Protein AF-A0A7R7VPK9-F1 (afdb_monomer)

Nearest PDB structures (foldseek):
  4rxa-assembly1_A-2  TM=9.211E-01  e=7.173E-10  Homo sapiens
  7bux-assembly1_A  TM=9.572E-01  e=1.278E-08  Eucommia ulmoides
  4kk2-assembly1_A  TM=9.543E-01  e=2.099E-08  Artemisia spiciformis
  5jv2-assembly1_F-2  TM=8.846E-01  e=5.494E-09  Homo sapiens
  4kk2-assembly1_B  TM=9.151E-01  e=2.561E-08  Artemisia spiciformis

Foldseek 3Di:
DVLVVVLVVVLVVLLVVVLVVCVVVVHDPVVNVVLSVLSVVLLPLDPLVQLVCLLCVCVVPPPDDDDPLVSSVSSLLSVLVSLLVSLVVLVVCVVVVNQDDSRHGRQLPDDPRPPVSNVSSVVSLVSSLVSLCVSPVVPPCSVVSVVVSVVVNVVVVVVVVVVVVDDPVNVPPPDVVPDDD

Secondary structure (DSSP, 8-state):
-HHHHHHHHHHHHHHHHHHHHHHHTT--HHHHHHHHHHHHHHHTT---HHHHHHHHSHHHH-SSPPPHHHHHHHHHHHHHHHHHHHHHHHHHHHHTT--EETTEE-GGGSTTTGGGHHHHHHHHHHHHHHHHHHHHTTSTTHHHHHHHHHHHHHHHHHHHHHHHH--HHHHTTSSGGGS--

Structure (mmCIF, N/CA/C/O backbone):
data_AF-A0A7R7VPK9-F1
#
_entry.id   AF-A0A7R7VPK9-F1
#
loop_
_atom_site.group_PDB
_atom_site.id
_atom_site.type_symbol
_atom_site.label_atom_id
_atom_site.label_alt_id
_atom_site.label_comp_id
_atom_site.label_asym_id
_atom_site.label_entity_id
_atom_site.label_seq_id
_atom_site.pdbx_PDB_ins_code
_atom_site.Cartn_x
_atom_site.Cartn_y
_atom_site.Cartn_z
_atom_site.occupancy
_atom_site.B_iso_or_equiv
_atom_site.auth_seq_id
_atom_site.auth_comp_id
_atom_site.auth_asym_id
_atom_site.auth_atom_id
_atom_site.pdbx_PDB_model_num
ATOM 1 N N . MET A 1 1 ? 5.992 18.760 11.614 1.00 48.91 1 MET A N 1
ATOM 2 C CA . MET A 1 1 ? 7.111 17.808 11.771 1.00 48.91 1 MET A CA 1
ATOM 3 C C . MET A 1 1 ? 6.667 16.574 12.546 1.00 48.91 1 MET A C 1
ATOM 5 O O . MET A 1 1 ? 6.614 15.535 11.913 1.00 48.91 1 MET A O 1
ATOM 9 N N . ALA A 1 2 ? 6.176 16.686 13.790 1.00 61.06 2 ALA A N 1
ATOM 10 C CA . ALA A 1 2 ? 5.715 15.530 14.583 1.00 61.06 2 ALA A CA 1
ATOM 11 C C . ALA A 1 2 ? 4.715 14.589 13.867 1.00 61.06 2 ALA A C 1
ATOM 13 O O . ALA A 1 2 ? 4.959 13.395 13.783 1.00 61.06 2 ALA A O 1
ATOM 14 N N . ALA A 1 3 ? 3.642 15.107 13.252 1.00 64.94 3 ALA A N 1
ATOM 15 C CA . ALA A 1 3 ? 2.649 14.261 12.565 1.00 64.94 3 ALA A CA 1
ATOM 16 C C . ALA A 1 3 ? 3.211 13.465 11.363 1.00 64.94 3 ALA A C 1
ATOM 18 O O . ALA A 1 3 ? 2.730 12.374 11.070 1.00 64.94 3 ALA A O 1
ATOM 19 N N . LEU A 1 4 ? 4.237 13.990 10.679 1.00 68.56 4 LEU A N 1
ATOM 20 C CA . LEU A 1 4 ? 4.916 13.295 9.576 1.00 68.56 4 LEU A CA 1
ATOM 21 C C . LEU A 1 4 ? 5.831 12.186 10.099 1.00 68.56 4 LEU A C 1
ATOM 23 O O . LEU A 1 4 ? 5.871 11.111 9.512 1.00 68.56 4 LEU A O 1
ATOM 27 N N . GLU A 1 5 ? 6.526 12.430 11.210 1.00 74.06 5 GLU A N 1
ATOM 28 C CA . GLU A 1 5 ? 7.356 11.424 11.880 1.00 74.06 5 GLU A CA 1
ATOM 29 C C . GLU A 1 5 ? 6.496 10.271 12.401 1.00 74.06 5 GLU A C 1
ATOM 31 O O . GLU A 1 5 ? 6.823 9.108 12.185 1.00 74.06 5 GLU A O 1
ATOM 36 N N . THR A 1 6 ? 5.345 10.576 13.007 1.00 82.06 6 THR A N 1
ATOM 37 C CA . THR A 1 6 ? 4.419 9.545 13.488 1.00 82.06 6 THR A CA 1
ATOM 38 C C . THR A 1 6 ? 3.748 8.787 12.340 1.00 82.06 6 THR A C 1
ATOM 40 O O . THR A 1 6 ? 3.498 7.591 12.463 1.00 82.06 6 THR A O 1
ATOM 43 N N . PHE A 1 7 ? 3.474 9.448 11.208 1.00 87.56 7 PHE A N 1
ATOM 44 C CA . PHE A 1 7 ? 3.002 8.763 10.004 1.00 87.56 7 PHE A CA 1
ATOM 45 C C . PHE A 1 7 ? 4.088 7.836 9.450 1.00 87.56 7 PHE A C 1
ATOM 47 O O . PHE A 1 7 ? 3.812 6.672 9.192 1.00 87.56 7 PHE A O 1
ATOM 54 N N . ALA A 1 8 ? 5.337 8.293 9.342 1.00 86.94 8 ALA A N 1
ATOM 55 C CA . ALA A 1 8 ? 6.449 7.452 8.905 1.00 86.94 8 ALA A CA 1
ATOM 56 C C . ALA A 1 8 ? 6.682 6.246 9.835 1.00 86.94 8 ALA A C 1
ATOM 58 O O . ALA A 1 8 ? 6.931 5.152 9.339 1.00 86.94 8 ALA A O 1
ATOM 59 N N . ALA A 1 9 ? 6.538 6.410 11.154 1.00 91.06 9 ALA A N 1
ATOM 60 C CA . ALA A 1 9 ? 6.645 5.309 12.115 1.00 91.06 9 ALA A CA 1
ATOM 61 C C . ALA A 1 9 ? 5.588 4.215 11.874 1.00 91.06 9 ALA A C 1
ATOM 63 O O . ALA A 1 9 ? 5.924 3.031 11.864 1.00 91.06 9 ALA A O 1
ATOM 64 N N . THR A 1 10 ? 4.344 4.605 11.569 1.00 95.06 10 THR A N 1
ATOM 65 C CA . THR A 1 10 ? 3.265 3.657 11.245 1.00 95.06 10 THR A CA 1
ATOM 66 C C . THR A 1 10 ? 3.590 2.794 10.019 1.00 95.06 10 THR A C 1
ATOM 68 O O . THR A 1 10 ? 3.176 1.641 9.970 1.00 95.06 10 THR A O 1
ATOM 71 N N . ARG A 1 11 ? 4.393 3.275 9.058 1.00 95.00 11 ARG A N 1
ATOM 72 C CA . ARG A 1 11 ? 4.870 2.437 7.937 1.00 95.00 11 ARG A CA 1
ATOM 73 C C . ARG A 1 11 ? 5.648 1.226 8.438 1.00 95.00 11 ARG A C 1
ATOM 75 O O . ARG A 1 11 ? 5.372 0.102 8.032 1.00 95.00 11 ARG A O 1
ATOM 82 N N . SER A 1 12 ? 6.636 1.479 9.293 1.00 94.88 12 SER A N 1
ATOM 83 C CA . SER A 1 12 ? 7.533 0.449 9.809 1.00 94.88 12 SER A CA 1
ATOM 84 C C . SER A 1 12 ? 6.770 -0.578 10.638 1.00 94.88 12 SER A C 1
ATOM 86 O O . SER A 1 12 ? 7.021 -1.771 10.504 1.00 94.88 12 SER A O 1
ATOM 88 N N . GLU A 1 13 ? 5.801 -0.121 11.435 1.00 96.69 13 GLU A N 1
ATOM 89 C CA . GLU A 1 13 ? 4.897 -0.987 12.198 1.00 96.69 13 GLU A CA 1
ATOM 90 C C . GLU A 1 13 ? 4.108 -1.916 11.263 1.00 96.69 13 GLU A C 1
ATOM 92 O O . GLU A 1 13 ? 4.185 -3.133 11.404 1.00 96.69 13 GLU A O 1
ATOM 97 N N . LEU A 1 14 ? 3.429 -1.368 10.249 1.00 98.19 14 LEU A N 1
ATOM 98 C CA . LEU A 1 14 ? 2.628 -2.163 9.311 1.00 98.19 14 LEU A CA 1
ATOM 99 C C . LEU A 1 14 ? 3.476 -3.160 8.508 1.00 98.19 14 LEU A C 1
ATOM 101 O O . LEU A 1 14 ? 3.031 -4.272 8.235 1.00 98.19 14 LEU A O 1
ATOM 105 N N . PHE A 1 15 ? 4.699 -2.788 8.122 1.00 97.81 15 PHE A N 1
ATOM 106 C CA . PHE A 1 15 ? 5.584 -3.684 7.372 1.00 97.81 15 PHE A CA 1
ATOM 107 C C . PHE A 1 15 ? 6.085 -4.832 8.253 1.00 97.81 15 PHE A C 1
ATOM 109 O O . PHE A 1 15 ? 6.127 -5.971 7.790 1.00 97.81 15 PHE A O 1
ATOM 116 N N . ALA A 1 16 ? 6.393 -4.557 9.523 1.00 98.06 16 ALA A N 1
ATOM 117 C CA . ALA A 1 16 ? 6.754 -5.588 10.491 1.00 98.06 16 ALA A CA 1
ATOM 118 C C . ALA A 1 16 ? 5.592 -6.563 10.746 1.00 98.06 16 ALA A C 1
ATOM 120 O O . ALA A 1 16 ? 5.808 -7.769 10.798 1.00 98.06 16 ALA A O 1
ATOM 121 N N . GLU A 1 17 ? 4.353 -6.071 10.830 1.00 98.19 17 GLU A N 1
ATOM 122 C CA . GLU A 1 17 ? 3.171 -6.934 10.968 1.00 98.19 17 GLU A CA 1
ATOM 123 C C . GLU A 1 17 ? 2.951 -7.841 9.753 1.00 98.19 17 GLU A C 1
ATOM 125 O O . GLU A 1 17 ? 2.582 -9.006 9.906 1.00 98.19 17 GLU A O 1
ATOM 130 N N . LEU A 1 18 ? 3.167 -7.318 8.541 1.00 98.31 18 LEU A N 1
ATOM 131 C CA . LEU A 1 18 ? 3.084 -8.113 7.315 1.00 98.31 18 LEU A CA 1
ATOM 132 C C . LEU A 1 18 ? 4.190 -9.168 7.258 1.00 98.31 18 LEU A C 1
ATOM 134 O O . LEU A 1 18 ? 3.923 -10.303 6.868 1.00 98.31 18 LEU A O 1
ATOM 138 N N . GLN A 1 19 ? 5.411 -8.813 7.663 1.00 98.19 19 GLN A N 1
ATOM 139 C CA . GLN A 1 19 ? 6.509 -9.765 7.782 1.00 98.19 19 GLN A CA 1
ATOM 140 C C . GLN A 1 19 ? 6.151 -10.892 8.758 1.00 98.19 19 GLN A C 1
ATOM 142 O O . GLN A 1 19 ? 6.218 -12.060 8.380 1.00 98.19 19 GLN A O 1
ATOM 147 N N . GLU A 1 20 ? 5.715 -10.546 9.971 1.00 98.19 20 GLU A N 1
ATOM 148 C CA . GLU A 1 20 ? 5.345 -11.505 11.014 1.00 98.19 20 GLU A CA 1
ATOM 149 C C . GLU A 1 20 ? 4.245 -12.468 10.533 1.00 98.19 20 GLU A C 1
ATOM 151 O O . GLU A 1 20 ? 4.371 -13.685 10.680 1.00 98.19 20 GLU A O 1
ATOM 156 N N . ASP A 1 21 ? 3.178 -11.955 9.909 1.00 97.19 21 ASP A N 1
ATOM 157 C CA . ASP A 1 21 ? 2.086 -12.790 9.390 1.00 97.19 21 ASP A CA 1
ATOM 158 C C . ASP A 1 21 ? 2.572 -13.747 8.283 1.00 97.19 21 ASP A C 1
ATOM 160 O O . ASP A 1 21 ? 2.183 -14.919 8.256 1.00 97.19 21 ASP A O 1
ATOM 164 N N . LEU A 1 22 ? 3.466 -13.298 7.397 1.00 97.38 22 LEU A N 1
ATOM 165 C CA . LEU A 1 22 ? 4.027 -14.153 6.348 1.00 97.38 22 LEU A CA 1
ATOM 166 C C . LEU A 1 22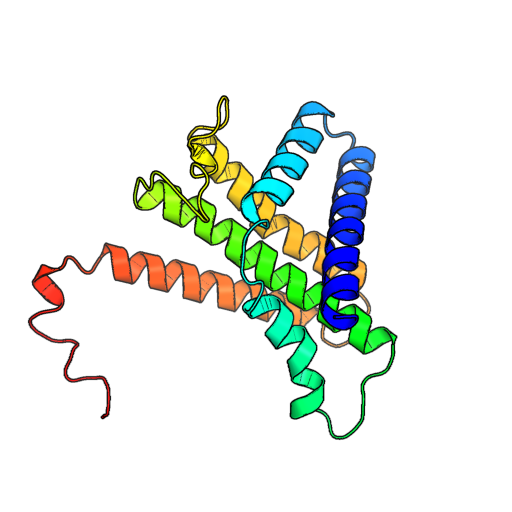 ? 4.966 -15.231 6.903 1.00 97.38 22 LEU A C 1
ATOM 168 O O . LEU A 1 22 ? 4.924 -16.366 6.413 1.00 97.38 22 LEU A O 1
ATOM 172 N N . GLU A 1 23 ? 5.767 -14.906 7.919 1.00 97.94 23 GLU A N 1
ATOM 173 C CA . GLU A 1 23 ? 6.622 -15.858 8.637 1.00 97.94 23 GLU A CA 1
ATOM 174 C C . GLU A 1 23 ? 5.777 -16.926 9.344 1.00 97.94 23 GLU A C 1
ATOM 176 O O . GLU A 1 23 ? 6.035 -18.120 9.193 1.00 97.94 23 GLU A O 1
ATOM 181 N N . GLN A 1 24 ? 4.705 -16.523 10.034 1.00 97.44 24 GLN A N 1
ATOM 182 C CA . GLN A 1 24 ? 3.784 -17.440 10.720 1.00 97.44 24 GLN A CA 1
ATOM 183 C C . GLN A 1 24 ? 3.061 -18.396 9.760 1.00 97.44 24 GLN A C 1
ATOM 185 O O . GLN A 1 24 ? 2.730 -19.522 10.130 1.00 97.44 24 GLN A O 1
ATOM 190 N N . ARG A 1 25 ? 2.843 -17.980 8.508 1.00 96.38 25 ARG A N 1
ATOM 191 C CA . ARG A 1 25 ? 2.301 -18.839 7.440 1.00 96.38 25 ARG A CA 1
ATOM 192 C C . ARG A 1 25 ? 3.329 -19.803 6.842 1.00 96.38 25 ARG A C 1
ATOM 194 O O . ARG A 1 25 ? 2.959 -20.607 5.990 1.00 96.38 25 ARG A O 1
ATOM 201 N N . GLY A 1 26 ? 4.595 -19.727 7.254 1.00 97.19 26 GLY A N 1
ATOM 202 C CA . GLY A 1 26 ? 5.671 -20.578 6.749 1.00 97.19 26 GLY A CA 1
ATOM 203 C C . GLY A 1 26 ? 6.147 -20.203 5.345 1.00 97.19 26 GLY A C 1
ATOM 204 O O . GLY A 1 26 ? 6.626 -21.071 4.614 1.00 97.19 26 GLY A O 1
ATOM 205 N N . ASN A 1 27 ? 6.001 -18.936 4.936 1.00 96.94 27 ASN A N 1
ATOM 206 C CA . ASN A 1 27 ? 6.508 -18.502 3.635 1.00 96.94 27 ASN A CA 1
ATOM 207 C C . ASN A 1 27 ? 8.048 -18.529 3.605 1.00 96.94 27 ASN A C 1
ATOM 209 O O . ASN A 1 27 ? 8.688 -18.166 4.594 1.00 96.94 27 ASN A O 1
ATOM 213 N N . PRO A 1 28 ? 8.671 -18.899 2.470 1.00 97.44 28 PRO A N 1
ATOM 214 C CA . PRO A 1 28 ? 10.121 -18.830 2.317 1.00 97.44 28 PRO A CA 1
ATOM 215 C C . PRO A 1 28 ? 10.658 -17.411 2.539 1.00 97.44 28 PRO A C 1
ATOM 217 O O . PRO A 1 28 ? 10.110 -16.451 1.994 1.00 97.44 28 PRO A O 1
ATOM 220 N N . SER A 1 29 ? 11.780 -17.283 3.252 1.00 96.81 29 SER A N 1
ATOM 221 C CA . SER A 1 29 ? 12.403 -15.986 3.573 1.00 96.81 29 SER A CA 1
ATOM 222 C C . SER A 1 29 ? 12.708 -15.131 2.339 1.00 96.81 29 SER A C 1
ATOM 224 O O . SER A 1 29 ? 12.559 -13.915 2.387 1.00 96.81 29 SER A O 1
ATOM 226 N N . VAL A 1 30 ? 13.059 -15.756 1.211 1.00 96.25 30 VAL A N 1
ATOM 227 C CA . VAL A 1 30 ? 13.284 -15.064 -0.070 1.00 96.25 30 VAL A CA 1
ATOM 228 C C . VAL A 1 30 ? 12.026 -14.352 -0.585 1.00 96.25 30 VAL A C 1
ATOM 230 O O . VAL A 1 30 ? 12.120 -13.234 -1.088 1.00 96.25 30 VAL A O 1
ATOM 233 N N . ASN A 1 31 ? 10.842 -14.946 -0.408 1.00 96.00 31 ASN A N 1
ATOM 234 C CA . ASN A 1 31 ? 9.578 -14.342 -0.838 1.00 96.00 31 ASN A CA 1
ATOM 235 C C . ASN A 1 31 ? 9.186 -13.184 0.083 1.00 96.00 31 ASN A C 1
ATOM 237 O O . ASN A 1 31 ? 8.704 -12.157 -0.388 1.00 96.00 31 ASN A O 1
ATOM 241 N N . ILE A 1 32 ? 9.427 -13.343 1.388 1.00 98.00 32 ILE A N 1
ATOM 242 C CA . ILE A 1 32 ? 9.186 -12.297 2.385 1.00 98.00 32 ILE A CA 1
ATOM 243 C C . ILE A 1 32 ? 10.104 -11.102 2.114 1.00 98.00 32 ILE A C 1
ATOM 245 O O . ILE A 1 32 ? 9.615 -9.983 1.997 1.00 98.00 32 ILE A O 1
ATOM 249 N N . SER A 1 33 ? 11.407 -11.343 1.919 1.00 97.69 33 SER A N 1
ATOM 250 C CA . SER A 1 33 ? 12.382 -10.299 1.579 1.00 97.69 33 SER A CA 1
ATOM 251 C C . SER A 1 33 ? 11.965 -9.545 0.323 1.00 97.69 33 SER A C 1
ATOM 253 O O . SER A 1 33 ? 11.854 -8.326 0.358 1.00 97.69 33 SER A O 1
ATOM 255 N N . ARG A 1 34 ? 11.631 -10.261 -0.760 1.00 97.25 34 ARG A N 1
ATOM 256 C CA . ARG A 1 34 ? 11.180 -9.637 -2.009 1.00 97.25 34 ARG A CA 1
ATOM 257 C C . ARG A 1 34 ? 9.951 -8.750 -1.802 1.00 97.25 34 ARG A C 1
ATOM 259 O O . ARG A 1 34 ? 9.875 -7.660 -2.366 1.00 97.25 34 ARG A O 1
ATOM 266 N N . PHE A 1 35 ? 8.981 -9.213 -1.018 1.00 98.06 35 PHE A N 1
ATOM 267 C CA . PHE A 1 35 ? 7.777 -8.436 -0.751 1.00 98.06 35 PHE A CA 1
ATOM 268 C C . PHE A 1 35 ? 8.080 -7.169 0.063 1.00 98.06 35 PHE A C 1
ATOM 270 O O . PHE A 1 35 ? 7.563 -6.102 -0.265 1.00 98.06 35 PHE A O 1
ATOM 277 N N . LEU A 1 36 ? 8.960 -7.254 1.064 1.00 98.25 36 LEU A N 1
ATOM 278 C CA . LEU A 1 36 ? 9.413 -6.099 1.847 1.00 98.25 36 LEU A CA 1
ATOM 279 C C . LEU A 1 36 ? 10.230 -5.104 1.009 1.00 98.25 36 LEU A C 1
ATOM 281 O O . LEU A 1 36 ? 10.053 -3.890 1.155 1.00 98.25 36 LEU A O 1
ATOM 285 N N . ASP A 1 37 ? 11.065 -5.599 0.094 1.00 97.75 37 ASP A N 1
ATOM 286 C CA . ASP A 1 37 ? 11.809 -4.774 -0.860 1.00 97.75 37 ASP A CA 1
ATOM 287 C C . ASP A 1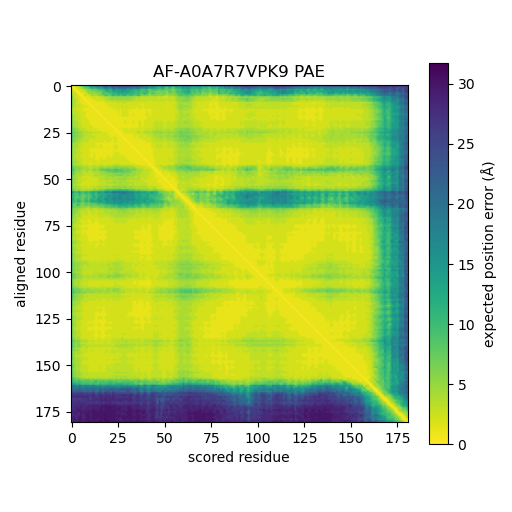 37 ? 10.847 -4.030 -1.794 1.00 97.75 37 ASP A C 1
ATOM 289 O O . ASP A 1 37 ? 10.978 -2.819 -1.983 1.00 97.75 37 ASP A O 1
ATOM 293 N N . CYS A 1 38 ? 9.821 -4.719 -2.308 1.00 98.06 38 CYS A N 1
ATOM 294 C CA . CYS A 1 38 ? 8.779 -4.113 -3.135 1.00 98.06 38 CYS A CA 1
ATOM 295 C C . CYS A 1 38 ? 7.998 -3.037 -2.367 1.00 98.06 38 CYS A C 1
ATOM 297 O O . CYS A 1 38 ? 7.872 -1.903 -2.839 1.00 98.06 38 CYS A O 1
ATOM 299 N N . LEU A 1 39 ? 7.516 -3.360 -1.161 1.00 97.75 39 LEU A N 1
ATOM 300 C CA . LEU A 1 39 ? 6.830 -2.423 -0.268 1.00 97.75 39 LEU A CA 1
ATOM 301 C C . LEU A 1 39 ? 7.670 -1.162 -0.048 1.00 97.75 39 LEU A C 1
ATOM 303 O O . LEU A 1 39 ? 7.169 -0.043 -0.161 1.00 97.75 39 LEU A O 1
ATOM 307 N N . THR A 1 40 ? 8.962 -1.332 0.217 1.00 96.31 40 THR A N 1
ATOM 308 C CA . THR A 1 40 ? 9.898 -0.236 0.473 1.00 96.31 40 THR A CA 1
ATOM 309 C C . THR A 1 40 ? 10.138 0.608 -0.771 1.00 96.31 40 THR A C 1
ATOM 311 O O . THR A 1 40 ? 9.920 1.820 -0.746 1.00 96.31 40 THR A O 1
ATOM 314 N N . ALA A 1 41 ? 10.517 -0.018 -1.882 1.00 96.31 41 ALA A N 1
ATOM 315 C CA . ALA A 1 41 ? 10.851 0.684 -3.114 1.00 96.31 41 ALA A CA 1
ATOM 316 C C . ALA A 1 41 ? 9.661 1.470 -3.690 1.00 96.31 41 ALA A C 1
ATOM 318 O O . ALA A 1 41 ? 9.841 2.576 -4.202 1.00 96.31 41 ALA A O 1
ATOM 319 N N . THR A 1 42 ? 8.444 0.929 -3.589 1.00 96.50 42 THR A N 1
ATOM 320 C CA . THR A 1 42 ? 7.245 1.506 -4.224 1.00 96.50 42 THR A CA 1
ATOM 321 C C . THR A 1 42 ? 6.548 2.568 -3.369 1.00 96.50 42 THR A C 1
ATOM 323 O O . THR A 1 42 ? 5.845 3.435 -3.900 1.00 96.50 42 THR A O 1
ATOM 326 N N . THR A 1 43 ? 6.779 2.580 -2.054 1.00 95.06 43 THR A N 1
ATOM 327 C CA . THR A 1 43 ? 6.194 3.578 -1.139 1.00 95.06 43 THR A CA 1
ATOM 328 C C . THR A 1 43 ? 7.148 4.725 -0.791 1.00 95.06 43 THR A C 1
ATOM 330 O O . THR A 1 43 ? 6.708 5.776 -0.326 1.00 95.06 43 THR A O 1
ATOM 333 N N . GLU A 1 44 ? 8.442 4.598 -1.089 1.00 91.12 44 GLU A N 1
ATOM 334 C CA . GLU A 1 44 ? 9.429 5.653 -0.849 1.00 91.12 44 GLU A CA 1
ATOM 335 C C . GLU A 1 44 ? 9.445 6.767 -1.898 1.00 91.12 44 GLU A C 1
ATOM 337 O O . GLU A 1 44 ? 9.012 6.609 -3.042 1.00 91.12 44 GLU A O 1
ATOM 342 N N . GLY A 1 45 ? 9.964 7.933 -1.495 1.00 85.88 45 GLY A N 1
ATOM 343 C CA . GLY A 1 45 ? 10.174 9.091 -2.372 1.00 85.88 45 GLY A CA 1
ATOM 344 C C . GLY A 1 45 ? 8.891 9.797 -2.824 1.00 85.88 45 GLY A C 1
ATOM 345 O O . GLY A 1 45 ? 8.948 10.737 -3.616 1.00 85.88 45 GLY A O 1
ATOM 346 N N . GLY A 1 46 ? 7.724 9.344 -2.362 1.00 84.12 46 GLY A N 1
ATOM 347 C CA . GLY A 1 46 ? 6.445 10.000 -2.604 1.00 84.12 46 GLY A CA 1
ATOM 348 C C . GLY A 1 46 ? 6.252 11.230 -1.716 1.00 84.12 46 GLY A C 1
ATOM 349 O O . GLY A 1 46 ? 6.845 11.349 -0.649 1.00 84.12 46 GLY A O 1
ATOM 350 N N . LYS A 1 47 ? 5.361 12.136 -2.135 1.00 86.94 47 LYS A N 1
ATOM 351 C CA . LYS A 1 47 ? 4.931 13.279 -1.305 1.00 86.94 47 LYS A CA 1
ATOM 352 C C . LYS A 1 47 ? 4.014 12.860 -0.145 1.00 86.94 47 LYS A C 1
ATOM 354 O O . LY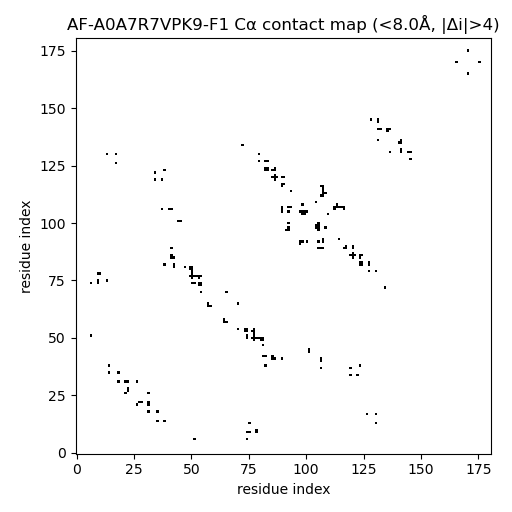S A 1 47 ? 3.757 13.670 0.734 1.00 86.94 47 LYS A O 1
ATOM 359 N N . LEU A 1 48 ? 3.491 11.628 -0.188 1.00 89.88 48 LEU A N 1
ATOM 360 C CA . LEU A 1 48 ? 2.538 11.054 0.772 1.00 89.88 48 LEU A CA 1
ATOM 361 C C . LEU A 1 48 ? 1.255 11.885 0.953 1.00 89.88 48 LEU A C 1
ATOM 363 O O . LEU A 1 48 ? 0.575 11.799 1.972 1.00 89.88 48 LEU A O 1
ATOM 367 N N . ASN A 1 49 ? 0.924 12.727 -0.033 1.00 89.81 49 ASN A N 1
ATOM 368 C CA . ASN A 1 49 ? -0.199 13.657 0.066 1.00 89.81 49 ASN A CA 1
ATOM 369 C C . ASN A 1 49 ? -1.530 12.927 0.272 1.00 89.81 49 ASN A C 1
ATOM 371 O O . ASN A 1 49 ? -2.380 13.449 0.982 1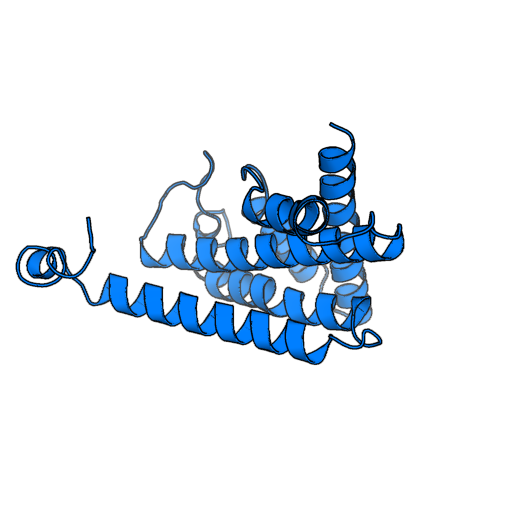.00 89.81 49 ASN A O 1
ATOM 375 N N . ARG A 1 50 ? -1.725 11.745 -0.333 1.00 91.62 50 ARG A N 1
ATOM 376 C CA . ARG A 1 50 ? -2.997 11.019 -0.225 1.00 91.62 50 ARG A CA 1
ATOM 377 C C . ARG A 1 50 ? -3.185 10.495 1.195 1.00 91.62 50 ARG A C 1
ATOM 379 O O . ARG A 1 50 ? -4.209 10.779 1.807 1.00 91.62 50 ARG A O 1
ATOM 386 N N . GLY A 1 51 ? -2.169 9.833 1.742 1.00 91.94 51 GLY A N 1
ATOM 387 C CA . GLY A 1 51 ? -2.174 9.343 3.116 1.00 91.94 51 GLY A CA 1
ATOM 388 C C . GLY A 1 51 ? -2.266 10.471 4.144 1.00 91.94 51 GLY A C 1
ATOM 389 O O . GLY A 1 51 ? -3.085 10.408 5.057 1.00 91.94 51 GLY A O 1
ATOM 390 N N . ILE A 1 52 ? -1.504 11.555 3.965 1.00 90.75 52 ILE A N 1
ATOM 391 C CA . ILE A 1 52 ? -1.548 12.720 4.862 1.00 90.75 52 ILE A CA 1
ATOM 392 C C . ILE A 1 52 ? -2.924 13.396 4.834 1.00 90.75 52 ILE A C 1
ATOM 394 O O . ILE A 1 52 ? -3.385 13.860 5.875 1.00 90.75 52 ILE A O 1
ATOM 398 N N . THR A 1 53 ? -3.593 13.458 3.679 1.00 91.00 53 THR A N 1
ATOM 399 C CA . THR A 1 53 ? -4.956 14.000 3.595 1.00 91.00 53 THR A CA 1
ATOM 400 C C . THR A 1 53 ? -5.940 13.175 4.418 1.00 91.00 53 THR A C 1
ATOM 402 O O . THR A 1 53 ? -6.761 13.770 5.107 1.00 91.00 53 THR A O 1
ATOM 405 N N . VAL A 1 54 ? -5.826 11.840 4.430 1.00 90.75 54 VAL A N 1
ATOM 406 C CA . VAL A 1 54 ? -6.660 10.985 5.297 1.00 90.75 54 VAL A CA 1
ATOM 407 C C . VAL A 1 54 ? -6.436 11.327 6.769 1.00 90.75 54 VAL A C 1
ATOM 409 O O . VAL A 1 54 ? -7.396 11.541 7.500 1.00 90.75 54 VAL A O 1
ATOM 412 N N . VAL A 1 55 ? -5.175 11.463 7.191 1.00 88.56 55 VAL A N 1
ATOM 413 C CA . VAL A 1 55 ? -4.832 11.816 8.581 1.00 88.56 55 VAL A CA 1
ATOM 414 C C . VAL A 1 55 ? -5.323 13.211 8.961 1.00 88.56 55 VAL A C 1
ATOM 416 O O . VAL A 1 55 ? -5.597 13.449 10.125 1.00 88.56 55 VAL A O 1
ATOM 419 N N . LYS A 1 56 ? -5.419 14.140 8.005 1.00 85.88 56 LYS A N 1
ATOM 420 C CA . LYS A 1 56 ? -5.869 15.519 8.251 1.00 85.88 56 LYS A CA 1
ATOM 421 C C . LYS A 1 56 ? -7.377 15.722 8.125 1.00 85.88 56 LYS A C 1
ATOM 423 O O . LYS A 1 56 ? -7.853 16.814 8.432 1.00 85.88 56 LYS A O 1
ATOM 428 N N . ALA A 1 57 ? -8.107 14.734 7.612 1.00 80.44 57 ALA A N 1
ATOM 429 C CA . ALA A 1 57 ? -9.535 14.862 7.3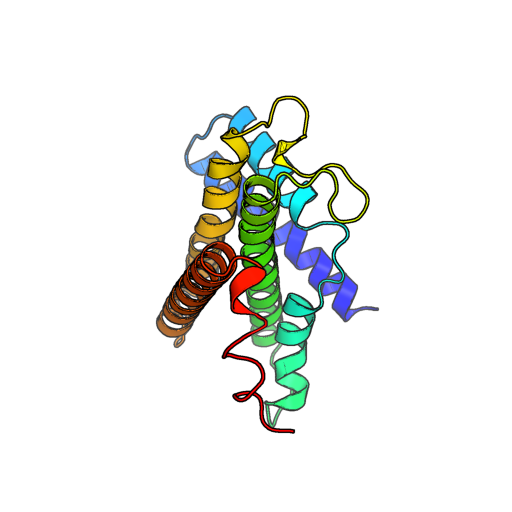45 1.00 80.44 57 ALA A CA 1
ATOM 430 C C . ALA A 1 57 ? -10.327 15.128 8.635 1.00 80.44 57 ALA A C 1
ATOM 432 O O . ALA A 1 57 ? -11.308 15.864 8.622 1.00 80.44 57 ALA A O 1
ATOM 433 N N . ASP A 1 58 ? -9.862 14.600 9.762 1.00 72.94 58 ASP A N 1
ATOM 434 C CA . ASP A 1 58 ? -10.484 14.766 11.071 1.00 72.94 58 ASP A CA 1
ATOM 435 C C . ASP A 1 58 ? -10.501 16.214 11.592 1.00 72.94 58 ASP A C 1
ATOM 437 O O . ASP A 1 58 ? -11.542 16.673 12.055 1.00 72.94 58 ASP A O 1
ATOM 441 N N . TYR A 1 59 ? -9.406 16.965 11.447 1.00 65.19 59 TYR A N 1
ATOM 442 C CA . TYR A 1 59 ? -9.283 18.363 11.871 1.00 65.19 59 TYR A CA 1
ATOM 443 C C . TYR A 1 59 ? -10.273 19.283 11.152 1.00 65.19 59 TYR A C 1
ATOM 445 O O . TYR A 1 59 ? -10.516 20.398 11.609 1.00 65.19 59 TYR A O 1
ATOM 453 N N . VAL A 1 60 ? -10.799 18.839 10.009 1.00 71.44 60 VAL A N 1
ATOM 454 C CA . VAL A 1 60 ? -11.740 19.597 9.182 1.00 71.44 60 VAL A CA 1
ATOM 455 C C . VAL A 1 60 ? -13.168 19.076 9.337 1.00 71.44 60 VAL A C 1
ATOM 457 O O . VAL A 1 60 ? -14.107 19.867 9.302 1.00 71.44 60 VAL A O 1
ATOM 460 N N . LEU A 1 61 ? -13.345 17.761 9.480 1.00 76.62 61 LEU A N 1
ATOM 461 C CA . LEU A 1 61 ? -14.655 17.112 9.400 1.00 76.62 61 LEU A CA 1
ATOM 462 C C . LEU A 1 61 ? -15.276 16.794 10.762 1.00 76.62 61 LEU A C 1
ATOM 464 O O . LEU A 1 61 ? -16.493 16.616 10.829 1.00 76.62 61 LEU A O 1
ATOM 468 N N . LEU A 1 62 ? -14.484 16.701 11.835 1.00 73.56 62 LEU A N 1
ATOM 469 C CA . LEU A 1 62 ? -14.996 16.341 13.153 1.00 73.56 62 LEU A CA 1
ATOM 470 C C . LEU A 1 62 ? -15.219 17.580 14.034 1.00 73.56 62 LEU A C 1
ATOM 472 O O . LEU A 1 62 ? -14.374 18.473 14.083 1.00 73.56 62 LEU A O 1
ATOM 476 N N . PRO A 1 63 ? -16.336 17.630 14.786 1.00 76.56 63 PRO A N 1
ATOM 477 C CA . PRO A 1 63 ? -16.618 18.731 15.706 1.00 76.56 63 PRO A CA 1
ATOM 478 C C . PRO A 1 63 ? -15.693 18.733 16.932 1.00 76.56 63 PRO A C 1
ATOM 480 O O . PRO A 1 63 ? -15.577 19.753 17.606 1.00 76.56 63 PRO A O 1
ATOM 483 N N . ASN A 1 64 ? -15.046 17.601 17.225 1.00 82.38 64 ASN A N 1
ATOM 484 C CA . ASN A 1 64 ? -14.114 17.430 18.332 1.00 82.38 64 ASN A CA 1
ATOM 485 C C . ASN A 1 64 ? -12.784 16.860 17.820 1.00 82.38 64 ASN A C 1
ATOM 487 O O . ASN A 1 64 ? -12.792 16.108 16.842 1.00 82.38 64 ASN A O 1
ATOM 491 N N . PRO A 1 65 ? -11.658 17.150 18.498 1.00 80.81 65 PRO A N 1
ATOM 492 C CA . PRO A 1 65 ? -10.398 16.473 18.229 1.00 80.81 65 PRO A CA 1
ATOM 493 C C . PRO A 1 65 ? -10.548 14.952 18.392 1.00 80.81 65 PRO A C 1
ATOM 495 O O . PRO A 1 65 ? -11.222 14.516 19.331 1.00 80.81 65 PRO A O 1
ATOM 498 N N . PRO A 1 66 ? -9.907 14.143 17.538 1.00 82.69 66 PRO A N 1
ATOM 499 C CA . PRO A 1 66 ? -9.958 12.695 17.665 1.00 82.69 66 PRO A CA 1
ATOM 500 C C . PRO A 1 66 ? -9.273 12.209 18.930 1.00 82.69 66 PRO A C 1
ATOM 502 O O . PRO A 1 66 ? -8.290 12.772 19.423 1.00 82.69 66 PRO A O 1
ATOM 505 N N . THR A 1 67 ? -9.747 11.072 19.406 1.00 88.81 67 THR A N 1
ATOM 506 C CA . THR A 1 67 ? -9.050 10.279 20.407 1.00 88.81 67 THR A CA 1
ATOM 507 C C . THR A 1 67 ? -7.715 9.752 19.855 1.00 88.81 67 THR A C 1
ATOM 509 O O . THR A 1 67 ? -7.543 9.593 18.641 1.00 88.81 67 THR A O 1
ATOM 512 N N . PRO A 1 68 ? -6.750 9.398 20.724 1.00 88.94 68 PRO A N 1
ATOM 513 C CA . PRO A 1 68 ? -5.495 8.780 20.288 1.00 88.94 68 PRO A CA 1
ATOM 514 C C . PRO A 1 68 ? -5.689 7.514 19.439 1.00 88.94 68 PRO A C 1
ATOM 516 O O . PRO A 1 68 ? -4.897 7.254 18.532 1.00 88.94 68 PRO A O 1
ATOM 519 N N . GLN A 1 69 ? -6.749 6.743 19.713 1.00 89.44 69 GLN A N 1
ATOM 520 C CA . GLN A 1 69 ? -7.093 5.547 18.949 1.00 89.44 69 GLN A CA 1
ATOM 521 C C . GLN A 1 69 ? -7.591 5.897 17.541 1.00 89.44 69 GLN A C 1
ATOM 523 O O . GLN A 1 69 ? -7.111 5.319 16.570 1.00 89.44 69 GLN A O 1
ATOM 528 N N . GLU A 1 70 ? -8.488 6.876 17.405 1.00 88.94 70 GLU A N 1
ATOM 529 C CA . GLU A 1 70 ? -8.958 7.350 16.095 1.00 88.94 70 GLU A CA 1
ATOM 530 C C . GLU A 1 70 ? -7.806 7.928 15.264 1.00 88.94 70 GLU A C 1
ATOM 532 O O . GLU A 1 70 ? -7.658 7.594 14.090 1.00 88.94 70 GLU A O 1
ATOM 537 N N . HIS A 1 71 ? -6.908 8.698 15.882 1.00 88.94 71 HIS A N 1
ATOM 538 C CA . HIS A 1 71 ? -5.693 9.170 15.217 1.00 88.94 71 HIS A CA 1
ATOM 539 C C . HIS A 1 71 ? -4.766 8.026 14.766 1.00 88.94 71 HIS A C 1
ATOM 541 O O . HIS A 1 71 ? -4.074 8.152 13.753 1.00 88.94 71 HIS A O 1
ATOM 547 N N . ALA A 1 72 ? -4.698 6.911 15.500 1.00 91.31 72 ALA A N 1
ATOM 548 C CA . ALA A 1 72 ? -3.953 5.729 15.065 1.00 91.31 72 ALA A CA 1
ATOM 549 C C . ALA A 1 72 ? -4.639 5.048 13.869 1.00 91.31 72 ALA A C 1
ATOM 551 O O . ALA A 1 72 ? -3.987 4.777 12.862 1.00 91.31 72 ALA A O 1
ATOM 552 N N . HIS A 1 73 ? -5.960 4.869 13.933 1.00 93.31 73 HIS A N 1
ATOM 553 C CA . HIS A 1 73 ? -6.768 4.333 12.836 1.00 93.31 73 HIS A CA 1
ATOM 554 C C . HIS A 1 73 ? -6.611 5.146 11.543 1.00 93.31 73 HIS A C 1
ATOM 556 O O . HIS A 1 73 ? -6.388 4.573 10.478 1.00 93.31 73 HIS A O 1
ATOM 562 N N . LEU A 1 74 ? -6.653 6.477 11.622 1.00 92.31 74 LEU A N 1
ATOM 563 C CA . LEU A 1 74 ? -6.493 7.355 10.460 1.00 92.31 74 LEU A CA 1
ATOM 564 C C . LEU A 1 74 ? -5.100 7.258 9.832 1.00 92.31 74 LEU A C 1
ATOM 566 O O . LEU A 1 74 ? -4.977 7.281 8.608 1.00 92.31 74 LEU A O 1
ATOM 570 N N . ARG A 1 75 ? -4.046 7.096 10.642 1.00 94.38 75 ARG A N 1
ATOM 571 C CA . ARG A 1 75 ? -2.688 6.846 10.128 1.00 94.38 75 ARG A CA 1
ATOM 572 C C . ARG A 1 75 ? -2.597 5.517 9.391 1.00 94.38 75 ARG A C 1
ATOM 574 O O . ARG A 1 75 ? -1.999 5.473 8.318 1.00 94.38 75 ARG A O 1
ATOM 581 N N . ILE A 1 76 ? -3.219 4.466 9.924 1.00 96.94 76 ILE A N 1
ATOM 582 C CA . ILE A 1 76 ? -3.270 3.161 9.258 1.00 96.94 76 ILE A CA 1
ATOM 583 C C . ILE A 1 76 ? -4.028 3.291 7.934 1.00 96.94 76 ILE A C 1
ATOM 585 O O . ILE A 1 76 ? -3.467 2.966 6.893 1.00 96.94 76 ILE A O 1
ATOM 589 N N . LEU A 1 77 ? -5.245 3.850 7.936 1.00 96.50 77 LEU A N 1
ATOM 590 C CA . LEU A 1 77 ? -6.034 4.085 6.717 1.00 96.50 77 LEU A CA 1
ATOM 591 C C . LEU A 1 77 ? -5.270 4.926 5.683 1.00 96.50 77 LEU A C 1
ATOM 593 O O . LEU A 1 77 ? -5.290 4.605 4.496 1.00 96.50 77 LEU A O 1
ATOM 597 N N . GLY A 1 78 ? -4.541 5.953 6.122 1.00 95.88 78 GLY A N 1
ATOM 598 C CA . GLY A 1 78 ? -3.678 6.750 5.254 1.00 95.88 78 GLY A CA 1
ATOM 599 C C . GLY A 1 78 ? -2.586 5.919 4.570 1.00 95.88 78 GLY A C 1
ATOM 600 O O . GLY A 1 78 ? -2.360 6.080 3.373 1.00 95.88 78 GLY A O 1
ATOM 601 N N . TRP A 1 79 ? -1.951 4.986 5.283 1.00 97.62 79 TRP A N 1
ATOM 602 C CA . TRP A 1 79 ? -0.985 4.058 4.682 1.00 97.62 79 TRP A CA 1
ATOM 603 C C . TRP A 1 79 ? -1.621 3.038 3.750 1.00 97.62 79 TRP A C 1
ATOM 605 O O . TRP A 1 79 ? -1.031 2.717 2.722 1.00 97.62 79 TRP A O 1
ATOM 615 N N . LEU A 1 80 ? -2.829 2.568 4.052 1.00 98.25 80 LEU A N 1
ATOM 616 C CA . LEU A 1 80 ? -3.571 1.693 3.144 1.00 98.25 80 LEU A CA 1
ATOM 617 C C . LEU A 1 80 ? -3.861 2.389 1.806 1.00 98.25 80 LEU A C 1
ATOM 619 O O . LEU A 1 80 ? -3.768 1.756 0.757 1.00 98.25 80 LEU A O 1
ATOM 623 N N . VAL A 1 81 ? -4.119 3.701 1.817 1.00 97.50 81 VAL A N 1
ATOM 624 C CA . VAL A 1 81 ? -4.244 4.511 0.594 1.00 97.50 81 VAL A CA 1
ATOM 625 C C . VAL A 1 81 ? -2.908 4.656 -0.150 1.00 97.50 81 VAL A C 1
ATOM 627 O O . VAL A 1 81 ? -2.883 4.601 -1.380 1.00 97.50 81 VAL A O 1
ATOM 630 N N . GLU A 1 82 ? -1.785 4.815 0.552 1.00 97.94 82 GLU A N 1
ATOM 631 C CA . GLU A 1 82 ? -0.460 4.866 -0.090 1.00 97.94 82 GLU A CA 1
ATOM 632 C C . GLU A 1 82 ? -0.050 3.504 -0.683 1.00 97.94 82 GLU A C 1
ATOM 634 O O . GLU A 1 82 ? 0.513 3.465 -1.776 1.00 97.94 82 GLU A O 1
ATOM 639 N N . LEU A 1 83 ? -0.392 2.387 -0.028 1.00 98.25 83 LEU A N 1
ATOM 640 C CA . LEU A 1 83 ? -0.214 1.026 -0.556 1.00 98.25 83 LEU A CA 1
ATOM 641 C C . LEU A 1 83 ? -1.092 0.774 -1.783 1.00 98.25 83 LEU A C 1
ATOM 643 O O . LEU A 1 83 ? -0.619 0.232 -2.783 1.00 98.25 83 LEU A O 1
ATOM 647 N N . PHE A 1 84 ? -2.346 1.231 -1.732 1.00 98.06 84 PHE A N 1
ATOM 648 C CA . PHE A 1 84 ? -3.254 1.206 -2.873 1.00 98.06 84 PHE A CA 1
ATOM 649 C C . PHE A 1 84 ? -2.625 1.934 -4.059 1.00 98.06 84 PHE A C 1
ATOM 651 O O . PHE A 1 84 ? -2.491 1.361 -5.136 1.00 98.06 84 PHE A O 1
ATOM 658 N N . GLN A 1 85 ? -2.152 3.167 -3.853 1.00 96.81 85 GLN A N 1
ATOM 659 C CA . GLN A 1 85 ? -1.469 3.919 -4.898 1.00 96.81 85 GLN A CA 1
ATOM 660 C C . GLN A 1 85 ? -0.218 3.182 -5.403 1.00 96.81 85 GLN A C 1
ATOM 662 O O . GLN A 1 85 ? -0.010 3.116 -6.611 1.00 96.81 85 GLN A O 1
ATOM 667 N N . ALA A 1 86 ? 0.614 2.641 -4.511 1.00 97.94 86 ALA A N 1
ATOM 668 C CA . ALA A 1 86 ? 1.836 1.934 -4.881 1.00 97.94 86 ALA A CA 1
ATOM 669 C C . ALA A 1 86 ? 1.561 0.755 -5.829 1.00 97.94 86 ALA A C 1
ATOM 671 O O . ALA A 1 86 ? 2.251 0.632 -6.839 1.00 97.94 86 ALA A O 1
ATOM 672 N N . ALA A 1 87 ? 0.518 -0.042 -5.563 1.00 98.06 87 ALA A N 1
ATOM 673 C CA . ALA A 1 87 ? 0.107 -1.141 -6.438 1.00 98.06 87 ALA A CA 1
ATOM 674 C C . ALA A 1 87 ? -0.212 -0.655 -7.862 1.00 98.06 87 ALA A C 1
ATOM 676 O O . ALA A 1 87 ? 0.350 -1.163 -8.833 1.00 98.06 87 ALA A O 1
ATOM 677 N N . TYR A 1 88 ? -1.051 0.380 -7.990 1.00 96.69 88 TYR A N 1
ATOM 678 C CA . TYR A 1 88 ? -1.422 0.915 -9.302 1.00 96.69 88 TYR A CA 1
ATOM 679 C C . TYR A 1 88 ? -0.258 1.560 -10.037 1.00 96.69 88 TYR A C 1
ATOM 681 O O . TYR A 1 88 ? -0.184 1.421 -11.248 1.00 96.69 88 TYR A O 1
ATOM 689 N N . LEU A 1 89 ? 0.674 2.214 -9.337 1.00 97.06 89 LEU A N 1
ATOM 690 C CA . LEU A 1 89 ? 1.849 2.788 -9.991 1.00 97.06 89 LEU A CA 1
ATOM 691 C C . LEU A 1 89 ? 2.778 1.721 -10.580 1.00 97.06 89 LEU A C 1
ATOM 693 O O . LEU A 1 89 ? 3.399 1.974 -11.605 1.00 97.06 89 LEU A O 1
ATOM 697 N N . VAL A 1 90 ? 2.872 0.540 -9.960 1.00 98.25 90 VAL A N 1
ATOM 698 C CA . VAL A 1 90 ? 3.645 -0.573 -10.529 1.00 98.25 90 VAL A CA 1
ATOM 699 C C . VAL A 1 90 ? 2.979 -1.100 -11.798 1.00 98.25 90 VAL A C 1
ATOM 701 O O . VAL A 1 90 ? 3.672 -1.328 -12.786 1.00 98.25 90 VAL A O 1
ATOM 704 N N . TRP A 1 91 ? 1.653 -1.278 -11.803 1.00 97.62 91 TRP A N 1
ATOM 705 C CA . TRP A 1 91 ? 0.941 -1.676 -13.021 1.00 97.62 91 TRP A CA 1
ATOM 706 C C . TRP A 1 91 ? 1.037 -0.609 -14.117 1.00 97.62 91 TRP A C 1
ATOM 708 O O . TRP A 1 91 ? 1.340 -0.955 -15.253 1.00 97.62 91 TRP A O 1
ATOM 718 N N . ASP A 1 92 ? 0.829 0.663 -13.777 1.00 95.81 92 ASP A N 1
ATOM 719 C CA . ASP A 1 92 ? 0.956 1.834 -14.662 1.00 95.81 92 ASP A CA 1
ATOM 720 C C . ASP A 1 92 ? 2.336 1.881 -15.330 1.00 95.81 92 ASP A C 1
ATOM 722 O O . ASP A 1 92 ? 2.440 1.919 -16.552 1.00 95.81 92 ASP A O 1
ATOM 726 N N . ASP A 1 93 ? 3.404 1.725 -14.540 1.00 97.19 93 ASP A N 1
ATOM 727 C CA . ASP A 1 93 ? 4.776 1.685 -15.051 1.00 97.19 93 ASP A CA 1
ATOM 728 C C . ASP A 1 93 ? 5.000 0.579 -16.090 1.00 97.19 93 ASP A C 1
ATOM 730 O O . ASP A 1 93 ? 5.747 0.775 -17.050 1.00 97.19 93 ASP A O 1
ATOM 734 N N . ILE A 1 94 ? 4.371 -0.583 -15.893 1.00 97.38 94 ILE A N 1
ATOM 735 C CA . ILE A 1 94 ? 4.463 -1.727 -16.806 1.00 97.38 94 ILE A CA 1
ATOM 736 C C . ILE A 1 94 ? 3.642 -1.472 -18.074 1.00 97.38 94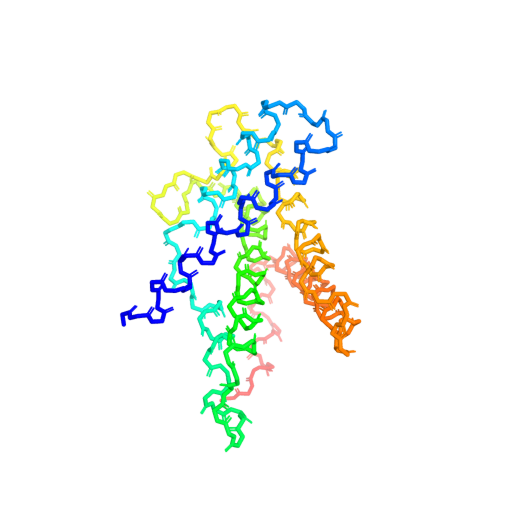 ILE A C 1
ATOM 738 O O . ILE A 1 94 ? 4.141 -1.733 -19.168 1.00 97.38 94 ILE A O 1
ATOM 742 N N . MET A 1 95 ? 2.405 -0.983 -17.938 1.00 94.38 95 MET A N 1
ATOM 743 C CA . MET A 1 95 ? 1.503 -0.717 -19.067 1.00 94.38 95 MET A CA 1
ATOM 744 C C . MET A 1 95 ? 2.066 0.359 -20.001 1.00 94.38 95 MET A C 1
ATOM 746 O O . MET A 1 95 ? 2.020 0.186 -21.218 1.00 94.38 95 MET A O 1
ATOM 750 N N . ASP A 1 96 ? 2.670 1.405 -19.436 1.00 93.38 96 ASP A N 1
ATOM 751 C CA . ASP A 1 96 ? 3.235 2.525 -20.195 1.00 93.38 96 ASP A CA 1
ATOM 752 C C . ASP A 1 96 ? 4.672 2.275 -20.675 1.00 93.38 96 ASP A C 1
ATOM 754 O O . ASP A 1 96 ? 5.236 3.082 -21.417 1.00 93.38 96 ASP A O 1
ATOM 758 N N . GLY A 1 97 ? 5.307 1.180 -20.242 1.00 95.50 97 GLY A N 1
ATOM 759 C CA . GLY A 1 97 ? 6.725 0.940 -20.515 1.00 95.50 97 GLY A CA 1
ATOM 760 C C . GLY A 1 97 ? 7.635 2.007 -19.895 1.00 95.50 97 GLY A C 1
ATOM 761 O O . GLY A 1 97 ? 8.699 2.309 -20.434 1.00 95.50 97 GLY A O 1
ATOM 762 N N . SER A 1 98 ? 7.228 2.583 -18.760 1.00 96.75 98 SER A N 1
ATOM 763 C CA . SER A 1 98 ? 7.945 3.669 -18.088 1.00 96.75 98 SER A CA 1
ATOM 764 C C . SER A 1 98 ? 9.339 3.235 -17.628 1.00 96.75 98 SER A C 1
ATOM 766 O O . SER A 1 98 ? 9.534 2.114 -17.155 1.00 96.75 98 SER A O 1
ATOM 768 N N . GLU A 1 99 ? 10.319 4.134 -17.742 1.00 97.06 99 GLU A N 1
ATOM 769 C CA . GLU A 1 99 ? 11.706 3.867 -17.327 1.00 97.06 99 GLU A CA 1
ATOM 770 C C . GLU A 1 99 ? 11.978 4.278 -15.873 1.00 97.06 99 GLU A C 1
ATOM 772 O O . GLU A 1 99 ? 12.667 3.567 -15.140 1.00 97.06 99 GLU A O 1
ATOM 777 N N . TYR A 1 100 ? 11.427 5.416 -15.435 1.00 96.50 100 TYR A N 1
ATOM 778 C CA . TYR A 1 100 ? 11.721 6.005 -14.129 1.00 96.50 100 TYR A CA 1
ATOM 779 C C . TYR A 1 100 ? 10.465 6.443 -13.386 1.00 96.50 100 TYR A C 1
ATOM 781 O O . TYR A 1 100 ? 9.580 7.090 -13.942 1.00 96.50 100 TYR A O 1
ATOM 789 N N . ARG A 1 101 ? 10.472 6.229 -12.069 1.00 95.69 101 ARG A N 1
ATOM 790 C CA . ARG A 1 101 ? 9.486 6.750 -11.127 1.00 95.69 101 ARG A CA 1
ATOM 791 C C . ARG A 1 101 ? 10.179 7.309 -9.891 1.00 95.69 101 ARG A C 1
ATOM 793 O O . ARG A 1 101 ? 11.047 6.677 -9.300 1.00 95.69 101 ARG A O 1
ATOM 800 N N . ARG A 1 102 ? 9.796 8.528 -9.487 1.00 93.88 102 ARG A N 1
ATOM 801 C CA . ARG A 1 102 ? 10.349 9.226 -8.301 1.00 93.88 102 ARG A CA 1
ATOM 802 C C . ARG A 1 102 ? 11.891 9.294 -8.303 1.00 93.88 102 ARG A C 1
ATOM 804 O O . ARG A 1 102 ? 12.529 9.174 -7.262 1.00 93.88 102 ARG A O 1
ATOM 811 N N . GLY A 1 103 ? 12.481 9.484 -9.486 1.00 92.38 103 GLY A N 1
ATOM 812 C CA . GLY A 1 103 ? 13.933 9.598 -9.670 1.00 92.38 103 GLY A CA 1
ATOM 813 C C . GLY A 1 103 ? 14.709 8.277 -9.591 1.00 92.38 103 GLY A C 1
ATOM 814 O O . GLY A 1 103 ? 15.934 8.312 -9.546 1.00 92.38 103 GLY A O 1
ATOM 815 N N . ARG A 1 104 ? 14.028 7.124 -9.568 1.00 93.62 104 ARG A N 1
ATOM 816 C CA . ARG A 1 104 ? 14.626 5.778 -9.567 1.00 93.62 104 ARG A CA 1
ATOM 817 C C . ARG A 1 104 ? 14.044 4.952 -10.723 1.00 93.62 104 ARG A C 1
ATOM 819 O O . ARG A 1 104 ? 12.952 5.292 -11.181 1.00 93.62 104 ARG A O 1
ATOM 826 N N . PRO A 1 105 ? 14.727 3.905 -11.216 1.00 96.75 105 PRO A N 1
ATOM 827 C CA . PRO A 1 105 ? 14.123 2.979 -12.170 1.00 96.75 105 PRO A CA 1
ATOM 828 C C . PRO A 1 105 ? 12.799 2.415 -11.639 1.00 96.75 105 PRO A C 1
ATOM 830 O O . PRO A 1 105 ? 12.675 2.164 -10.437 1.00 96.75 105 PRO A O 1
ATOM 833 N N . CYS A 1 106 ? 11.812 2.233 -12.516 1.00 98.19 106 CYS A N 1
ATOM 834 C CA . CYS A 1 106 ? 10.537 1.610 -12.149 1.00 98.19 106 CYS A CA 1
ATOM 835 C C . CYS A 1 106 ? 10.764 0.210 -11.552 1.00 98.19 106 CYS A C 1
ATOM 837 O O . CYS A 1 106 ? 11.699 -0.485 -11.945 1.00 98.19 106 CYS A O 1
ATOM 839 N N . TRP A 1 107 ? 9.900 -0.236 -10.630 1.00 98.31 107 TRP A N 1
ATOM 840 C CA . TRP A 1 107 ? 10.104 -1.502 -9.901 1.00 98.31 107 TRP A CA 1
ATOM 841 C C . TRP A 1 107 ? 10.354 -2.693 -10.841 1.00 98.31 107 TRP A C 1
ATOM 843 O O . TRP A 1 107 ? 11.308 -3.441 -10.651 1.00 98.31 107 TRP A O 1
ATOM 853 N N . TYR A 1 108 ? 9.574 -2.808 -11.921 1.00 98.44 108 TYR A N 1
ATOM 854 C CA . TYR A 1 108 ? 9.702 -3.893 -12.903 1.00 98.44 1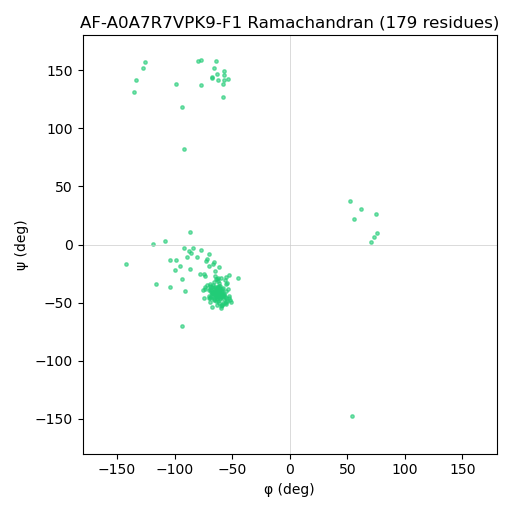08 TYR A CA 1
ATOM 855 C C . TYR A 1 108 ? 11.015 -3.871 -13.711 1.00 98.44 108 TYR A C 1
ATOM 857 O O . TYR A 1 108 ? 11.383 -4.883 -14.307 1.00 98.44 108 TYR A O 1
ATOM 865 N N . LYS A 1 109 ? 11.737 -2.743 -13.718 1.00 97.69 109 LYS A N 1
ATOM 866 C CA . LYS A 1 109 ? 13.067 -2.588 -14.330 1.00 97.69 109 LYS A CA 1
ATOM 867 C C . LYS A 1 109 ? 14.203 -2.969 -13.373 1.00 97.69 109 LYS A C 1
ATOM 869 O O . LYS A 1 109 ? 15.359 -2.976 -13.787 1.00 97.69 109 LYS A O 1
ATOM 874 N N . GLY A 1 110 ? 13.892 -3.280 -12.111 1.00 95.06 110 GLY A N 1
ATOM 875 C CA . GLY A 1 110 ? 14.859 -3.772 -11.136 1.00 95.06 110 GLY A CA 1
ATOM 876 C C . GLY A 1 110 ? 15.458 -5.121 -11.539 1.00 95.06 110 GLY A C 1
ATOM 877 O O . GLY A 1 110 ? 14.790 -5.968 -12.142 1.00 95.06 110 GLY A O 1
ATOM 878 N N . GLU A 1 111 ? 16.727 -5.331 -11.190 1.00 93.44 111 GLU A N 1
ATOM 879 C CA . GLU A 1 111 ? 17.428 -6.591 -11.440 1.00 93.44 111 GLU A CA 1
ATOM 880 C C . GLU A 1 111 ? 16.682 -7.763 -10.776 1.00 93.44 111 GLU A C 1
ATOM 882 O O . GLU A 1 111 ? 16.345 -7.715 -9.596 1.00 93.44 111 GLU A O 1
ATOM 887 N N . GLY A 1 112 ? 16.364 -8.806 -11.550 1.00 92.44 112 GLY A N 1
ATOM 888 C CA . GLY A 1 112 ? 15.617 -9.970 -11.053 1.00 92.44 112 GLY A CA 1
ATOM 889 C C . GLY A 1 112 ? 14.118 -9.739 -10.792 1.00 92.44 112 GLY A C 1
ATOM 890 O O . GLY A 1 112 ? 13.446 -10.636 -10.274 1.00 92.44 112 GLY A O 1
ATOM 891 N N . VAL A 1 113 ? 13.563 -8.573 -11.149 1.00 97.06 113 VAL A N 1
ATOM 892 C CA . VAL A 1 113 ? 12.125 -8.282 -11.016 1.00 97.06 113 VAL A CA 1
ATOM 893 C C . VAL A 1 113 ? 11.388 -8.597 -12.322 1.00 97.06 113 VAL A C 1
ATOM 895 O O . VAL A 1 113 ? 10.637 -9.573 -12.394 1.00 97.06 113 VAL A O 1
ATOM 898 N N . GLY A 1 114 ? 11.601 -7.814 -13.381 1.00 97.44 114 GLY A N 1
ATOM 899 C CA . GLY A 1 114 ? 10.904 -7.998 -14.657 1.00 97.44 114 GLY A CA 1
ATOM 900 C C . GLY A 1 114 ? 9.376 -8.018 -14.510 1.00 97.44 114 GLY A C 1
ATOM 901 O O . GLY A 1 114 ? 8.803 -7.399 -13.614 1.00 97.44 114 GLY A O 1
ATOM 902 N N . LEU A 1 115 ? 8.691 -8.790 -15.359 1.00 97.94 115 LEU A N 1
ATOM 903 C CA . LEU A 1 115 ? 7.221 -8.868 -15.359 1.00 97.94 115 LEU A CA 1
ATOM 904 C C . LEU A 1 115 ? 6.625 -9.589 -14.142 1.00 97.94 115 LEU A C 1
ATOM 906 O O . LEU A 1 115 ? 5.417 -9.523 -13.927 1.00 97.94 115 LEU A O 1
ATOM 910 N N . THR A 1 116 ? 7.444 -10.221 -13.294 1.00 97.62 116 THR A N 1
ATOM 911 C CA . THR A 1 116 ? 6.945 -10.748 -12.012 1.00 97.62 116 THR A CA 1
ATOM 912 C C . THR A 1 116 ? 6.489 -9.627 -11.064 1.00 97.62 116 THR A C 1
ATOM 914 O O . THR A 1 116 ? 5.683 -9.886 -10.172 1.00 97.62 116 THR A O 1
ATOM 917 N N . ALA A 1 117 ? 6.867 -8.369 -11.345 1.00 98.25 117 ALA A N 1
ATOM 918 C CA . ALA A 1 117 ? 6.298 -7.168 -10.729 1.00 98.25 117 ALA A CA 1
ATOM 919 C C . ALA A 1 117 ? 4.765 -7.083 -10.809 1.00 98.25 117 ALA A C 1
ATOM 921 O O . ALA A 1 117 ? 4.153 -6.473 -9.936 1.00 98.25 117 ALA A O 1
ATOM 922 N N . ILE A 1 118 ? 4.131 -7.713 -11.808 1.00 98.50 118 ILE A N 1
ATOM 923 C CA . ILE A 1 118 ? 2.664 -7.791 -11.894 1.00 98.50 118 ILE A CA 1
ATOM 924 C C . ILE A 1 118 ? 2.099 -8.467 -10.640 1.00 98.50 118 ILE A C 1
ATOM 926 O O . ILE A 1 118 ? 1.129 -7.981 -10.060 1.00 98.50 118 ILE A O 1
ATOM 930 N N . ASN A 1 119 ? 2.723 -9.565 -10.202 1.00 98.25 119 ASN A N 1
ATOM 931 C CA . ASN A 1 119 ? 2.313 -10.271 -8.996 1.00 98.25 119 ASN A CA 1
ATOM 932 C C . ASN A 1 119 ? 2.695 -9.499 -7.728 1.00 98.25 119 ASN A C 1
ATOM 934 O O . ASN A 1 119 ? 1.913 -9.474 -6.782 1.00 98.25 119 ASN A O 1
ATOM 938 N N . ASP A 1 120 ? 3.850 -8.829 -7.711 1.00 98.44 120 ASP A N 1
ATOM 939 C CA . ASP A 1 120 ? 4.230 -7.986 -6.572 1.00 98.44 120 ASP A CA 1
ATOM 940 C C . ASP A 1 120 ? 3.181 -6.875 -6.339 1.00 98.44 120 ASP A C 1
ATOM 942 O O . ASP A 1 120 ? 2.756 -6.643 -5.208 1.00 98.44 120 ASP A O 1
ATOM 946 N N . ALA A 1 121 ? 2.661 -6.262 -7.408 1.00 98.31 121 ALA A N 1
ATOM 947 C CA . ALA A 1 121 ? 1.562 -5.299 -7.333 1.00 98.31 121 ALA A CA 1
ATOM 948 C C . ALA A 1 121 ? 0.244 -5.921 -6.827 1.00 98.31 121 ALA A C 1
ATOM 950 O O . ALA A 1 121 ? -0.446 -5.316 -6.001 1.00 98.31 121 ALA A O 1
ATOM 951 N N . CYS A 1 122 ? -0.082 -7.160 -7.225 1.00 98.25 122 CYS A N 1
ATOM 952 C CA . CYS A 1 122 ? -1.201 -7.906 -6.633 1.00 98.25 122 CYS A CA 1
ATOM 953 C C . CYS A 1 122 ? -1.022 -8.093 -5.119 1.00 98.25 122 CYS A C 1
ATOM 955 O O . CYS A 1 122 ? -1.994 -7.976 -4.367 1.00 98.25 122 CYS A O 1
ATOM 957 N N . MET A 1 123 ? 0.202 -8.370 -4.661 1.00 98.19 123 MET A N 1
ATOM 958 C CA . MET A 1 123 ? 0.506 -8.512 -3.237 1.00 98.19 123 MET A CA 1
ATOM 959 C C . MET A 1 123 ? 0.364 -7.179 -2.491 1.00 98.19 123 MET A C 1
ATOM 961 O O . MET A 1 123 ? -0.242 -7.166 -1.420 1.00 98.19 123 MET A O 1
ATOM 965 N N . LEU A 1 124 ? 0.822 -6.061 -3.074 1.00 98.50 124 LEU A N 1
ATOM 966 C CA . LEU A 1 124 ? 0.610 -4.711 -2.526 1.00 98.50 124 LEU A CA 1
ATOM 967 C C . LEU A 1 124 ? -0.884 -4.389 -2.362 1.00 98.50 124 LEU A C 1
ATOM 969 O O . LEU A 1 124 ? -1.300 -3.883 -1.324 1.00 98.50 124 LEU A O 1
ATOM 973 N N . LYS A 1 125 ? -1.718 -4.723 -3.357 1.00 98.12 125 LYS A N 1
ATOM 974 C CA . LYS A 1 125 ? -3.176 -4.545 -3.257 1.00 98.12 125 LYS A CA 1
ATOM 975 C C . LYS A 1 125 ? -3.793 -5.481 -2.211 1.00 98.12 125 LYS A C 1
ATOM 977 O O . LYS A 1 125 ? -4.667 -5.074 -1.454 1.00 98.12 125 LYS A O 1
ATOM 982 N N . SER A 1 126 ? -3.354 -6.737 -2.155 1.00 97.81 126 SER A N 1
ATOM 983 C CA . SER A 1 126 ? -3.950 -7.751 -1.272 1.00 97.81 126 SER A CA 1
ATOM 984 C C . SER A 1 126 ? -3.618 -7.527 0.204 1.00 97.81 126 SER A C 1
ATOM 986 O O . SER A 1 126 ? -4.466 -7.771 1.065 1.00 97.81 126 SER A O 1
ATOM 988 N N . CYS A 1 127 ? -2.418 -7.024 0.515 1.00 98.25 127 CYS A N 1
ATOM 989 C CA . CYS A 1 127 ? -2.008 -6.781 1.898 1.00 98.25 127 CYS A CA 1
ATOM 990 C C . CYS A 1 127 ? -2.856 -5.699 2.586 1.00 98.25 127 CYS A C 1
ATOM 992 O O . CYS A 1 127 ? -3.019 -5.740 3.806 1.00 98.25 127 CYS A O 1
ATOM 994 N N . ILE A 1 128 ? -3.499 -4.811 1.816 1.00 98.56 128 ILE A N 1
ATOM 995 C CA . ILE A 1 128 ? -4.467 -3.834 2.331 1.00 98.56 128 ILE A CA 1
ATOM 996 C C . ILE A 1 128 ? -5.579 -4.536 3.112 1.00 98.56 128 ILE A C 1
ATOM 998 O O . ILE A 1 128 ? -5.896 -4.142 4.231 1.00 98.56 128 ILE A O 1
ATOM 1002 N N . PHE A 1 129 ? -6.137 -5.619 2.568 1.00 98.25 129 PHE A N 1
ATOM 1003 C CA . PHE A 1 129 ? -7.231 -6.351 3.209 1.00 98.25 129 PHE A CA 1
ATOM 1004 C C . PHE A 1 129 ? -6.762 -7.174 4.414 1.00 98.25 129 PHE A C 1
ATOM 1006 O O . PHE A 1 129 ? -7.529 -7.384 5.356 1.00 98.25 129 PHE A O 1
ATOM 1013 N N . MET A 1 130 ? -5.493 -7.594 4.430 1.00 97.94 130 MET A N 1
ATOM 1014 C CA . MET A 1 130 ? -4.879 -8.223 5.604 1.00 97.94 130 MET A CA 1
ATOM 1015 C C . MET A 1 130 ? -4.781 -7.223 6.760 1.00 97.94 130 MET A C 1
ATOM 1017 O O . MET A 1 130 ? -5.213 -7.525 7.874 1.00 97.94 130 MET A O 1
ATOM 1021 N N . LEU A 1 131 ? -4.291 -6.015 6.478 1.00 98.50 131 LEU A N 1
ATOM 1022 C CA . LEU A 1 131 ? -4.164 -4.938 7.458 1.00 98.50 131 LEU A CA 1
ATOM 1023 C C . LEU A 1 131 ? -5.530 -4.400 7.906 1.00 98.50 131 LEU A C 1
ATOM 1025 O O . LEU A 1 131 ? -5.739 -4.210 9.104 1.00 98.50 131 LEU A O 1
ATOM 1029 N N . LEU A 1 132 ? -6.497 -4.243 6.992 1.00 98.31 132 LEU A N 1
ATOM 1030 C CA . LEU A 1 132 ? -7.880 -3.896 7.344 1.00 98.31 132 LEU A CA 1
ATOM 1031 C C . LEU A 1 132 ? -8.454 -4.904 8.335 1.00 98.31 132 LEU A C 1
ATOM 1033 O O . LEU A 1 132 ? -8.990 -4.528 9.375 1.00 98.31 132 LEU A O 1
ATOM 1037 N N . ARG A 1 133 ? -8.316 -6.200 8.046 1.00 97.94 133 ARG A N 1
ATOM 1038 C CA . ARG A 1 133 ? -8.797 -7.251 8.943 1.00 97.94 133 ARG A CA 1
ATOM 1039 C C . ARG A 1 133 ? -8.072 -7.234 10.290 1.00 97.94 133 ARG A C 1
ATOM 1041 O O . ARG A 1 133 ? -8.709 -7.492 11.307 1.00 97.94 133 ARG A O 1
ATOM 1048 N N . ARG A 1 134 ? -6.765 -6.970 10.321 1.00 97.69 134 ARG A N 1
ATOM 1049 C CA . ARG A 1 134 ? -5.986 -6.941 11.568 1.00 97.69 134 ARG A CA 1
ATOM 1050 C C . ARG A 1 134 ? -6.425 -5.799 12.486 1.00 97.69 134 ARG A C 1
ATOM 1052 O O . ARG A 1 134 ? -6.677 -6.043 13.660 1.00 97.69 134 ARG A O 1
ATOM 1059 N N . HIS A 1 135 ? -6.573 -4.595 11.939 1.00 97.94 135 HIS A N 1
ATOM 1060 C CA . HIS A 1 135 ? -6.799 -3.378 12.729 1.00 97.94 135 HIS A CA 1
ATOM 1061 C C . HIS A 1 135 ? -8.270 -3.016 12.916 1.00 97.94 135 HIS A C 1
ATOM 1063 O O . HIS A 1 135 ? -8.640 -2.442 13.935 1.00 97.94 135 HIS A O 1
ATOM 1069 N N . PHE A 1 136 ? -9.129 -3.375 11.962 1.00 97.88 136 PHE A N 1
ATOM 1070 C CA . PHE A 1 136 ? -10.501 -2.873 11.910 1.00 97.88 136 PHE A CA 1
ATOM 1071 C C . PHE A 1 136 ? -11.571 -3.949 12.016 1.00 97.88 136 PHE A C 1
ATOM 1073 O O . PHE A 1 136 ? -12.736 -3.594 12.030 1.00 97.88 136 PHE A O 1
ATOM 1080 N N . ARG A 1 137 ? -11.255 -5.244 12.152 1.00 97.25 137 ARG A N 1
ATOM 1081 C CA . ARG A 1 137 ? -12.292 -6.302 12.181 1.00 97.25 137 ARG A CA 1
ATOM 1082 C C . ARG A 1 137 ? -13.362 -6.120 13.266 1.00 97.25 137 ARG A C 1
ATOM 1084 O O . ARG A 1 137 ? -14.484 -6.572 13.071 1.00 97.25 137 ARG A O 1
ATOM 1091 N N . GLY A 1 138 ? -13.015 -5.510 14.400 1.00 96.19 138 GLY A N 1
ATOM 1092 C CA . GLY A 1 138 ? -13.963 -5.171 15.471 1.00 96.19 138 GLY A CA 1
ATOM 1093 C C . GLY A 1 138 ? -14.567 -3.766 15.362 1.00 96.19 138 GLY A C 1
ATOM 1094 O O . GLY A 1 138 ? -15.382 -3.394 16.199 1.00 96.19 138 GLY A O 1
ATOM 1095 N N . HIS A 1 139 ? -14.152 -2.974 14.374 1.00 96.25 139 HIS A N 1
ATOM 1096 C CA . HIS A 1 139 ? -14.628 -1.613 14.168 1.00 96.25 139 HIS A CA 1
ATOM 1097 C C . HIS A 1 139 ? -16.026 -1.632 13.523 1.00 96.25 139 HIS A C 1
ATOM 1099 O O . HIS A 1 139 ? -16.223 -2.391 12.571 1.00 96.25 139 HIS A O 1
ATOM 1105 N N . PRO A 1 140 ? -16.980 -0.785 13.961 1.00 96.12 140 PRO A N 1
ATOM 1106 C CA . PRO A 1 140 ? -18.328 -0.736 13.379 1.00 96.12 140 PRO A CA 1
ATOM 1107 C C . PRO A 1 140 ? -18.330 -0.541 11.854 1.00 96.12 140 PRO A C 1
ATOM 1109 O O . PRO A 1 140 ? -19.088 -1.191 11.144 1.00 96.12 140 PRO A O 1
ATOM 1112 N N . GLU A 1 141 ? -17.406 0.281 11.351 1.00 94.69 141 GLU A N 1
ATOM 1113 C CA . GLU A 1 141 ? -17.268 0.614 9.922 1.00 94.69 141 GLU A CA 1
ATOM 1114 C C . GLU A 1 141 ? -16.395 -0.363 9.106 1.00 94.69 141 GLU A C 1
ATOM 1116 O O . GLU A 1 141 ? -16.034 -0.066 7.970 1.00 94.69 141 GLU A O 1
ATOM 1121 N N . TYR A 1 142 ? -16.014 -1.528 9.648 1.00 97.56 142 TYR A N 1
ATOM 1122 C CA . TYR A 1 142 ? -15.121 -2.470 8.953 1.00 97.56 142 TYR A CA 1
ATOM 1123 C C . TYR A 1 142 ? -15.587 -2.823 7.534 1.00 97.56 142 TYR A C 1
ATOM 1125 O O . TYR A 1 142 ? -14.797 -2.786 6.591 1.00 97.56 142 TYR A O 1
ATOM 1133 N N . ALA A 1 143 ? -16.873 -3.158 7.389 1.00 97.56 143 ALA A N 1
ATOM 1134 C CA . ALA A 1 143 ? -17.457 -3.516 6.101 1.00 97.56 143 ALA A CA 1
ATOM 1135 C C . ALA A 1 143 ? -17.395 -2.339 5.117 1.00 97.56 143 ALA A C 1
ATOM 1137 O O . ALA A 1 143 ? -16.940 -2.518 3.990 1.00 97.56 143 ALA A O 1
ATOM 1138 N N . ALA A 1 144 ? -17.732 -1.130 5.578 1.00 96.88 144 ALA A N 1
ATOM 1139 C CA . ALA A 1 144 ? -17.674 0.082 4.769 1.00 96.88 144 ALA A CA 1
ATOM 1140 C C . ALA A 1 144 ? -16.247 0.385 4.284 1.00 96.88 144 ALA A C 1
ATOM 1142 O O . ALA A 1 144 ? -16.056 0.762 3.130 1.00 96.88 144 ALA A O 1
ATOM 1143 N N . PHE A 1 145 ? -15.222 0.168 5.119 1.00 96.75 145 PHE A N 1
ATOM 1144 C CA . PHE A 1 145 ? -13.830 0.320 4.686 1.00 96.75 145 PHE A CA 1
ATOM 1145 C C . PHE A 1 145 ? -13.466 -0.672 3.579 1.00 96.75 145 PHE A C 1
ATOM 1147 O O . PHE A 1 145 ? -12.887 -0.276 2.569 1.00 96.75 145 PHE A O 1
ATOM 1154 N N . VAL A 1 146 ? -13.820 -1.950 3.741 1.00 98.00 146 VAL A N 1
ATOM 1155 C CA . VAL A 1 146 ? -13.552 -2.986 2.731 1.00 98.00 146 VAL A CA 1
ATOM 1156 C C . VAL A 1 146 ? -14.252 -2.660 1.409 1.00 98.00 146 VAL A C 1
ATOM 1158 O O . VAL A 1 146 ? -13.614 -2.700 0.356 1.00 98.00 146 VAL A O 1
ATOM 1161 N N . GLU A 1 147 ? -15.531 -2.289 1.461 1.00 97.62 147 GLU A N 1
ATOM 1162 C CA . GLU A 1 147 ? -16.316 -1.886 0.290 1.00 97.62 147 GLU A CA 1
ATOM 1163 C C . GLU A 1 147 ? -15.715 -0.662 -0.403 1.00 97.62 147 GLU A C 1
ATOM 1165 O O . GLU A 1 147 ? -15.550 -0.671 -1.621 1.00 97.62 147 GLU A O 1
ATOM 1170 N N . LEU A 1 148 ? -15.301 0.355 0.358 1.00 96.06 148 LEU A N 1
ATOM 1171 C CA . LEU A 1 148 ? -14.696 1.565 -0.193 1.00 96.06 148 LEU A CA 1
ATOM 1172 C C . LEU A 1 148 ? -13.389 1.269 -0.939 1.00 96.06 148 LEU A C 1
ATOM 1174 O O . LEU A 1 148 ? -13.176 1.806 -2.025 1.00 96.06 148 LEU A O 1
ATOM 1178 N N . PHE A 1 149 ? -12.522 0.408 -0.397 1.00 97.31 149 PHE A N 1
ATOM 1179 C CA . PHE A 1 149 ? -11.288 0.012 -1.084 1.00 97.31 149 PHE A CA 1
ATOM 1180 C C . PHE A 1 149 ? -11.566 -0.796 -2.358 1.00 97.31 149 PHE A C 1
ATOM 1182 O O . PHE A 1 149 ? -10.863 -0.615 -3.355 1.00 97.31 149 PHE A O 1
ATOM 1189 N N . HIS A 1 150 ? -12.588 -1.657 -2.360 1.00 97.56 150 HIS A N 1
ATOM 1190 C CA . HIS A 1 150 ? -12.998 -2.387 -3.560 1.00 97.56 150 HIS A CA 1
ATOM 1191 C C . HIS A 1 150 ? -13.611 -1.475 -4.626 1.00 97.56 150 HIS A C 1
ATOM 1193 O O . HIS A 1 150 ? -13.228 -1.568 -5.790 1.00 97.56 150 HIS A O 1
ATOM 1199 N N . GLU A 1 151 ? -14.501 -0.563 -4.242 1.00 96.12 151 GLU A N 1
ATOM 1200 C CA . GLU A 1 151 ? -15.111 0.404 -5.156 1.00 96.12 151 GLU A CA 1
ATOM 1201 C C . GLU A 1 151 ? -14.055 1.353 -5.740 1.00 96.12 151 GLU A C 1
ATOM 1203 O O . GLU A 1 151 ? -14.014 1.591 -6.947 1.00 96.12 151 GLU A O 1
ATOM 1208 N N . ALA A 1 152 ? -13.139 1.856 -4.906 1.00 94.75 152 ALA A N 1
ATOM 1209 C CA . ALA A 1 152 ? -12.023 2.680 -5.362 1.00 94.75 152 ALA A CA 1
ATOM 1210 C C . ALA A 1 152 ? -11.110 1.920 -6.334 1.00 94.75 152 ALA A C 1
ATOM 1212 O O . ALA A 1 152 ? -10.653 2.501 -7.324 1.00 94.75 152 ALA A O 1
ATOM 1213 N N . ALA A 1 153 ? -10.854 0.631 -6.071 1.00 95.31 153 ALA A N 1
ATOM 1214 C CA . ALA A 1 153 ? -10.099 -0.231 -6.976 1.00 95.31 153 ALA A CA 1
ATOM 1215 C C . ALA A 1 153 ? -10.795 -0.327 -8.332 1.00 95.31 153 ALA A C 1
ATOM 1217 O O . ALA A 1 153 ? -10.199 0.033 -9.343 1.00 95.31 153 ALA A O 1
ATOM 1218 N N . PHE A 1 154 ? -12.071 -0.707 -8.336 1.00 93.75 154 PHE A N 1
ATOM 1219 C CA . PHE A 1 154 ? -12.839 -0.877 -9.561 1.00 93.75 154 PHE A CA 1
ATOM 1220 C C . PHE A 1 154 ? -12.910 0.412 -10.390 1.00 93.75 154 PHE A C 1
ATOM 1222 O O . PHE A 1 154 ? -12.659 0.388 -11.591 1.00 93.75 154 PHE A O 1
ATOM 1229 N N . ARG A 1 155 ? -13.149 1.568 -9.755 1.00 90.56 155 ARG A N 1
ATOM 1230 C CA . ARG A 1 155 ? -13.139 2.873 -10.443 1.00 90.56 155 ARG A CA 1
ATOM 1231 C C . ARG A 1 155 ? -11.787 3.210 -11.065 1.00 90.56 155 ARG A C 1
ATOM 1233 O O . ARG A 1 155 ? -11.741 3.780 -12.150 1.00 90.56 155 ARG A O 1
ATOM 1240 N N . THR A 1 156 ? -10.696 2.878 -10.380 1.00 91.38 156 THR A N 1
ATOM 1241 C CA . THR A 1 156 ? -9.337 3.132 -10.874 1.00 91.38 156 THR A CA 1
ATOM 1242 C C . THR A 1 156 ? -9.015 2.214 -12.055 1.00 91.38 156 THR A C 1
ATOM 1244 O O . THR A 1 156 ? -8.520 2.680 -13.075 1.00 91.38 156 THR A O 1
ATOM 1247 N N . GLU A 1 157 ? -9.352 0.929 -11.947 1.00 91.31 157 GLU A N 1
ATOM 1248 C CA . GLU A 1 157 ? -9.185 -0.074 -13.007 1.00 91.31 157 GLU A CA 1
ATOM 1249 C C . GLU A 1 157 ? -10.010 0.282 -14.260 1.00 91.31 157 GLU A C 1
ATOM 1251 O O . GLU A 1 157 ? -9.506 0.197 -15.385 1.00 91.31 157 GLU A O 1
ATOM 1256 N N . LEU A 1 158 ? -11.245 0.766 -14.079 1.00 86.31 158 LEU A N 1
ATOM 1257 C CA . LEU A 1 158 ? -12.061 1.309 -15.168 1.00 86.31 158 LEU A CA 1
ATOM 1258 C C . LEU A 1 158 ? -11.411 2.539 -15.808 1.00 86.31 158 LEU A C 1
ATOM 1260 O O . LEU A 1 158 ? -11.262 2.578 -17.024 1.00 86.31 158 LEU A O 1
ATOM 1264 N N . GLY A 1 159 ? -10.963 3.510 -15.007 1.00 84.31 159 GLY A N 1
ATOM 1265 C CA . GLY A 1 159 ? -10.329 4.726 -15.524 1.00 84.31 159 GLY A CA 1
ATOM 1266 C C . GLY A 1 159 ? -9.074 4.447 -16.360 1.00 84.31 159 GLY A C 1
ATOM 1267 O O . GLY A 1 159 ? -8.870 5.073 -17.396 1.00 84.31 159 GLY A O 1
ATOM 1268 N N . VAL A 1 160 ? -8.257 3.467 -15.961 1.00 79.31 160 VAL A N 1
ATOM 1269 C CA . VAL A 1 160 ? -7.100 3.005 -16.751 1.00 79.31 160 VAL A CA 1
ATOM 1270 C C . VAL A 1 160 ? -7.546 2.370 -18.076 1.00 79.31 160 VAL A C 1
ATOM 1272 O O . VAL A 1 160 ? -6.943 2.614 -19.123 1.00 79.31 160 VAL A O 1
ATOM 1275 N N . THR A 1 161 ? -8.625 1.586 -18.059 1.00 76.94 161 THR A N 1
ATOM 1276 C CA . THR A 1 161 ? -9.202 0.994 -19.278 1.00 76.94 161 THR A CA 1
ATOM 1277 C C . THR A 1 161 ? -9.691 2.080 -20.242 1.00 76.94 161 THR A C 1
ATOM 1279 O O . THR A 1 161 ? -9.411 2.019 -21.438 1.00 76.94 161 THR A O 1
ATOM 1282 N N . ASP A 1 162 ? -10.354 3.117 -19.729 1.00 67.00 162 ASP A N 1
ATOM 1283 C CA . ASP A 1 162 ? -10.835 4.233 -20.547 1.00 67.00 162 ASP A CA 1
ATOM 1284 C C . ASP A 1 162 ? -9.674 5.035 -21.154 1.00 67.00 162 ASP A C 1
ATOM 1286 O O . ASP A 1 162 ? -9.691 5.339 -22.346 1.00 67.00 162 ASP A O 1
ATOM 1290 N N . LEU A 1 163 ? -8.620 5.317 -20.381 1.00 59.69 163 LEU A N 1
ATOM 1291 C CA . LEU A 1 163 ? -7.429 6.015 -20.880 1.00 59.69 163 LEU A CA 1
ATOM 1292 C C . LEU A 1 163 ? -6.720 5.239 -21.999 1.00 59.69 163 LEU A C 1
ATOM 1294 O O . LEU A 1 163 ? -6.295 5.837 -22.985 1.00 59.69 163 LEU A O 1
ATOM 1298 N N . THR A 1 164 ? -6.632 3.912 -21.885 1.00 58.31 164 THR A N 1
ATOM 1299 C CA . THR A 1 164 ? -6.014 3.060 -22.920 1.00 58.31 164 THR A CA 1
ATOM 1300 C C . THR A 1 164 ? -6.895 2.894 -24.164 1.00 58.31 164 THR A C 1
ATOM 1302 O O . THR A 1 164 ? -6.375 2.697 -25.264 1.00 58.31 164 THR A O 1
ATOM 1305 N N . ALA A 1 165 ? -8.218 3.031 -24.035 1.00 57.78 165 ALA A N 1
ATOM 1306 C CA . ALA A 1 165 ? -9.153 3.020 -25.161 1.00 57.78 165 ALA A CA 1
ATOM 1307 C C . ALA A 1 165 ? -9.188 4.355 -25.934 1.00 57.78 165 ALA A C 1
ATOM 1309 O O . ALA A 1 165 ? -9.531 4.388 -27.123 1.00 57.78 165 ALA A O 1
ATOM 1310 N N . VAL A 1 166 ? -8.835 5.466 -25.284 1.00 52.75 166 VAL A N 1
ATOM 1311 C CA . VAL A 1 166 ? -8.832 6.807 -25.879 1.00 52.75 166 VAL A CA 1
ATOM 1312 C C . VAL A 1 166 ? -7.449 7.109 -26.461 1.00 52.75 166 VAL A C 1
ATOM 1314 O O . VAL A 1 166 ? -6.623 7.805 -25.880 1.00 52.75 166 VAL A O 1
ATOM 1317 N N . GLY A 1 167 ? -7.193 6.620 -27.676 1.00 52.25 167 GLY A N 1
ATOM 1318 C CA . GLY A 1 167 ? -6.084 7.1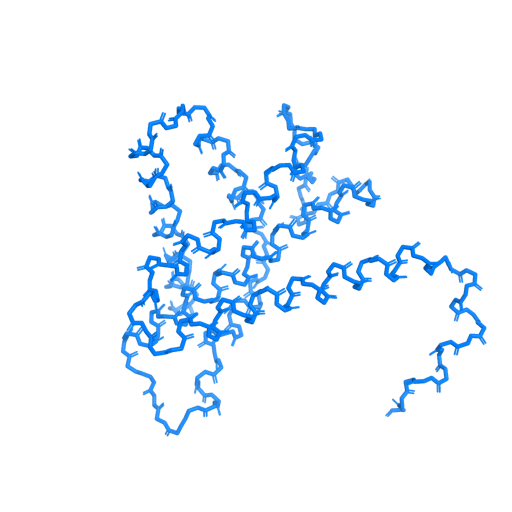37 -28.480 1.00 52.25 167 GLY A CA 1
ATOM 1319 C C . GLY A 1 167 ? -6.233 8.652 -28.690 1.00 52.25 167 GLY A C 1
ATOM 1320 O O . GLY A 1 167 ? -7.349 9.149 -28.853 1.00 52.25 167 GLY A O 1
ATOM 1321 N N . ILE A 1 168 ? -5.113 9.386 -28.740 1.00 53.59 168 ILE A N 1
ATOM 1322 C CA . ILE A 1 168 ? -5.029 10.860 -28.906 1.00 53.59 168 ILE A CA 1
ATOM 1323 C C . ILE A 1 168 ? -5.974 11.400 -30.006 1.00 53.59 168 ILE A C 1
ATOM 1325 O O . ILE A 1 168 ? -6.489 12.511 -29.905 1.00 53.59 168 ILE A O 1
ATOM 1329 N N . SER A 1 169 ? -6.281 10.587 -31.021 1.00 50.56 169 SER A N 1
ATOM 1330 C CA . SER A 1 169 ? -7.249 10.884 -32.083 1.00 50.56 169 SER A CA 1
ATOM 1331 C C . SER A 1 169 ? -8.664 11.241 -31.603 1.00 50.56 169 SER A C 1
ATOM 1333 O O . SER A 1 169 ? -9.362 11.938 -32.334 1.00 50.56 169 SER A O 1
ATOM 1335 N N . ARG A 1 170 ? -9.122 10.763 -30.439 1.00 49.25 170 ARG A N 1
ATOM 1336 C CA . ARG A 1 170 ? -10.504 10.971 -29.958 1.00 49.25 170 ARG A CA 1
ATOM 1337 C C . ARG A 1 170 ? -10.645 12.172 -29.016 1.00 49.25 170 ARG A C 1
ATOM 1339 O O . ARG A 1 170 ? -11.745 12.698 -28.859 1.00 49.25 170 ARG A O 1
ATOM 1346 N N . PHE A 1 171 ? -9.534 12.649 -28.446 1.00 52.91 171 PHE A N 1
ATOM 1347 C CA . PHE A 1 171 ? -9.503 13.851 -27.602 1.00 52.91 171 PHE A CA 1
ATOM 1348 C C . PHE A 1 171 ? -9.856 15.129 -28.372 1.00 52.91 171 PHE A C 1
ATOM 1350 O O . PHE A 1 171 ? -10.385 16.070 -27.789 1.00 52.91 171 PHE A O 1
ATOM 1357 N N . LEU A 1 172 ? -9.599 15.160 -29.682 1.00 54.81 172 LEU A N 1
ATOM 1358 C CA . LEU A 1 172 ? -9.829 16.346 -30.506 1.00 54.81 172 LEU A CA 1
ATOM 1359 C C . LEU A 1 172 ? -11.286 16.544 -30.930 1.00 54.81 172 LEU A C 1
ATOM 1361 O O . LEU A 1 172 ? -11.591 17.597 -31.482 1.00 54.81 172 LEU A O 1
ATOM 1365 N N . THR A 1 173 ? -12.175 15.568 -30.723 1.00 52.41 173 THR A 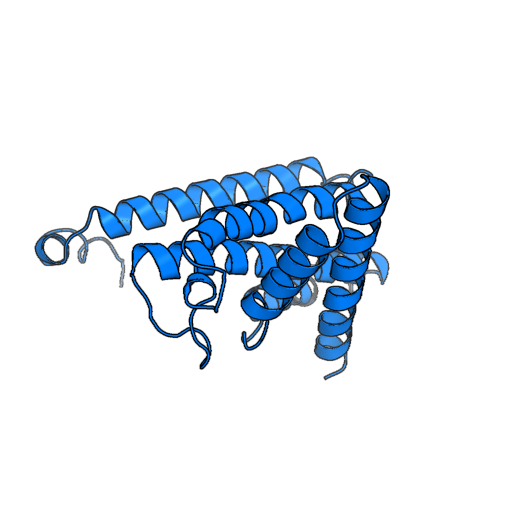N 1
ATOM 1366 C CA . THR A 1 173 ? -13.477 15.608 -31.405 1.00 52.41 173 THR A CA 1
ATOM 1367 C C . THR A 1 173 ? -14.685 15.734 -30.483 1.00 52.41 173 THR A C 1
ATOM 1369 O O . THR A 1 173 ? -15.620 16.413 -30.888 1.00 52.41 173 THR A O 1
ATOM 1372 N N . GLU A 1 174 ? -14.713 15.161 -29.268 1.00 51.88 174 GLU A N 1
ATOM 1373 C CA . GLU A 1 174 ? -16.011 15.070 -28.554 1.00 51.88 174 GLU A CA 1
ATOM 1374 C C . GLU A 1 174 ? -16.024 15.275 -27.025 1.00 51.88 174 GLU A C 1
ATOM 1376 O O . GLU A 1 174 ? -17.093 15.559 -26.493 1.00 51.88 174 GLU A O 1
ATOM 1381 N N . GLN A 1 175 ? -14.910 15.205 -26.280 1.00 50.59 175 GLN A N 1
ATOM 1382 C CA . GLN A 1 175 ? -14.991 15.229 -24.798 1.00 50.59 175 GLN A CA 1
ATOM 1383 C C . GLN A 1 175 ? -14.607 16.547 -24.107 1.00 50.59 175 GLN A C 1
ATOM 1385 O O . GLN A 1 175 ? -14.970 16.743 -22.949 1.00 50.59 175 GLN A O 1
ATOM 1390 N N . TYR A 1 176 ? -13.977 17.500 -24.802 1.00 48.56 176 TYR A N 1
ATOM 1391 C CA . TYR A 1 176 ? -13.668 18.812 -24.205 1.00 48.56 176 TYR A CA 1
ATOM 1392 C C . TYR A 1 176 ? -14.906 19.709 -24.002 1.00 48.56 176 TYR A C 1
ATOM 1394 O O . TYR A 1 176 ? -14.825 20.703 -23.293 1.00 48.56 176 TYR A O 1
ATOM 1402 N N . GLN A 1 177 ? -16.060 19.362 -24.585 1.00 43.59 177 GLN A N 1
ATOM 1403 C CA . GLN A 1 177 ? -17.320 20.101 -24.402 1.00 43.59 177 GLN A CA 1
ATOM 1404 C C . GLN A 1 177 ? -18.096 19.711 -23.131 1.00 43.59 177 GLN A C 1
ATOM 1406 O O . GLN A 1 177 ? -19.140 20.297 -22.861 1.00 43.59 177 GLN A O 1
ATOM 1411 N N . LEU A 1 178 ? -17.620 18.728 -22.356 1.00 49.19 178 LEU A N 1
ATOM 1412 C CA . LEU A 1 178 ? -18.330 18.202 -21.181 1.00 49.19 178 LEU A CA 1
ATOM 1413 C C . LEU A 1 178 ? -17.699 18.582 -19.831 1.00 49.19 178 LEU A C 1
ATOM 1415 O O . LEU A 1 178 ? -18.212 18.162 -18.795 1.00 49.19 178 LEU A O 1
ATOM 1419 N N . MET A 1 179 ? -16.632 19.386 -19.805 1.00 36.38 179 MET A N 1
ATOM 1420 C CA . MET A 1 179 ? -16.163 20.013 -18.563 1.00 36.38 179 MET A CA 1
ATOM 1421 C C . MET A 1 179 ? -16.791 21.412 -18.450 1.00 36.38 179 MET A C 1
ATOM 1423 O O . MET A 1 179 ? -16.561 22.222 -19.346 1.00 36.38 179 MET A O 1
ATOM 1427 N N . PRO A 1 180 ? -17.605 21.700 -17.416 1.00 41.69 180 PRO A N 1
ATOM 1428 C CA . PRO A 1 180 ? -18.077 23.057 -17.174 1.00 41.69 180 PRO A CA 1
ATOM 1429 C C . PRO A 1 180 ? -16.905 23.955 -16.756 1.00 41.69 180 PRO A C 1
ATOM 1431 O O . PRO A 1 180 ? -15.997 23.478 -16.070 1.00 41.69 180 PRO A O 1
ATOM 1434 N N . ASP A 1 181 ? -16.963 25.214 -17.204 1.00 43.66 181 ASP A N 1
ATOM 1435 C CA . ASP A 1 181 ? -15.978 26.284 -16.958 1.00 43.66 181 ASP A CA 1
ATOM 1436 C C . ASP A 1 181 ? -15.550 26.427 -15.484 1.00 43.66 181 ASP A C 1
ATOM 1438 O O . ASP A 1 181 ? -16.420 26.323 -14.583 1.00 43.66 181 ASP A O 1
#

Radius of gyration: 18.32 Å; Cα contacts (8 Å, |Δi|>4): 122; chains: 1; bounding box: 36×47×52 Å

Sequence (181 aa):
MAALETFAATRSELFAELQEDLEQRGNPSVNISRFLDCLTATTEGGKLNRGITVVKADYVLLPNPPTPQEHAHLRILGWLVELFQAAYLVWDDIMDGSEYRRGRPCWYKGEGVGLTAINDACMLKSCIFMLLRRHFRGHPEYAAFVELFHEAAFRTELGVTDLTAVGISRFLTEQYQLMPD

InterPro domains:
  IPR000092 Polyprenyl synthetase-like [PF00348] (40-159)
  IPR008949 Isoprenoid synthase domain superfamily [G3DSA:1.10.600.10] (2-177)
  IPR008949 Isoprenoid synthase domain superfamily [SSF48576] (5-159)
  IPR033749 Polyprenyl synthetase, conserved site [PS00723] (89-103)
  IPR039702 Farnesyl pyrophosphate synthase-like [PTHR11525] (5-164)

pLDDT: mean 88.35, std 15.35, range [36.38, 98.56]

Solvent-accessible surface area (backbone atoms only — not comparable to full-atom values): 10339 Å² total; per-residue (Å²): 110,70,72,59,55,55,45,54,50,51,52,57,53,55,52,50,52,52,49,51,55,42,53,75,71,67,54,58,66,69,59,54,51,52,51,52,51,48,56,48,66,54,59,52,79,61,87,52,59,70,18,51,47,47,52,49,43,48,83,74,73,44,99,56,86,74,52,76,65,54,54,49,51,29,43,51,52,10,48,44,51,43,36,45,49,30,17,51,52,50,50,48,36,61,77,71,66,50,66,67,49,82,93,37,68,24,71,42,73,39,90,95,38,38,77,60,37,59,56,52,24,52,48,40,48,52,48,42,58,53,52,46,51,72,78,27,66,89,43,92,59,38,66,58,54,54,50,50,55,50,52,53,46,52,54,50,57,49,51,54,52,52,56,73,69,53,51,76,82,54,65,81,75,70,60,76,82,73,62,82,134

Organism: Aspergillus chevalieri (NCBI:txid182096)

Mean predicted aligned error: 6.71 Å